Protein AF-A0A955U177-F1 (afdb_monomer_lite)

Foldseek 3Di:
DPLVVVVVVQVVVCVVVPPPCPVLQVVVVVVVVCLVVLLVQLVCLCVVLVVCVVVVHPVSVVSNVVSCLSPCLVVVLLVCLVVLNQQVSLVSQLSCCVQQPPNSVLSSLLSLLLSVLVVRPPSVVVNVVSLVPDPDDALSSLLSVLSVCVVVVNPVSSLVSLVCSLVRDPRDDNLPSLQSSLLVNLVVCLVVVNLVVLVVSVPPPSRRDDLSSQLSVLLSCQLVVDDRDPVSNVVSLVRNPRRDPSVVSVVVSVVSHPPDD

Sequence (261 aa):
MGLWQTFREKLAWRLRHRERSEIVERFEDLTRGWWLFRLLAGALLLIVGPALVLDGYLWGALLFPVGVLLLFAGTLRRIVLAAGRPRAAAVLAWMDDASWARDRKGGFDATLAIAERRGLAGASRVLDQRLKDVDKLTAGTTLAAGLRAFREGRTEDGGLLLALVTEFDRSVRPPAAHRLATEAAMAEAAADGDLTRILELRDHPRAARSPLTSLLVSVARRAAGEEVPDLALRVAAQVAAPLGDAQALIERASELAPRSP

Structure (mmCIF, N/CA/C/O backbone):
data_AF-A0A955U177-F1
#
_entry.id   AF-A0A955U177-F1
#
loop_
_atom_site.group_PDB
_atom_site.id
_atom_site.type_symbol
_atom_site.label_atom_id
_atom_site.label_alt_id
_atom_site.label_comp_id
_atom_site.label_asym_id
_atom_site.label_entity_id
_atom_site.label_seq_id
_atom_site.pdbx_PDB_ins_code
_atom_site.Cartn_x
_atom_site.Cartn_y
_atom_site.Cartn_z
_atom_site.occupancy
_atom_site.B_iso_or_equiv
_atom_site.auth_seq_id
_atom_site.auth_comp_id
_atom_site.auth_asym_id
_atom_site.auth_atom_id
_atom_site.pdbx_PDB_model_num
ATOM 1 N N . MET A 1 1 ? -17.661 19.870 0.044 1.00 50.94 1 MET A N 1
ATOM 2 C CA . MET A 1 1 ? -19.016 19.282 -0.063 1.00 50.94 1 MET A CA 1
ATOM 3 C C . MET A 1 1 ? -19.258 18.414 -1.317 1.00 50.94 1 MET A C 1
ATOM 5 O O . MET A 1 1 ? -20.158 17.596 -1.262 1.00 50.94 1 MET A O 1
ATOM 9 N N . GLY A 1 2 ? -18.469 18.482 -2.408 1.00 60.94 2 GLY A N 1
ATOM 10 C CA . GLY A 1 2 ? -18.795 17.771 -3.672 1.00 60.94 2 GLY A CA 1
ATOM 11 C C . GLY A 1 2 ? -18.308 16.316 -3.864 1.00 60.94 2 GLY A C 1
ATOM 12 O O . GLY A 1 2 ? -18.901 15.572 -4.639 1.00 60.94 2 GLY A O 1
ATOM 13 N N . LEU A 1 3 ? -17.259 15.858 -3.169 1.00 52.22 3 LEU A N 1
ATOM 14 C CA . LEU A 1 3 ? -16.682 14.517 -3.406 1.00 52.22 3 LEU A CA 1
ATOM 15 C C . LEU A 1 3 ? -17.520 13.373 -2.808 1.00 52.22 3 LEU A C 1
ATOM 17 O O . LEU A 1 3 ? -17.622 12.305 -3.403 1.00 52.22 3 LEU A O 1
ATOM 21 N N . TRP A 1 4 ? -18.157 13.607 -1.658 1.00 57.44 4 TRP A N 1
ATOM 22 C CA . TRP A 1 4 ? -18.879 12.571 -0.913 1.00 57.44 4 TRP A CA 1
ATOM 23 C C . TRP A 1 4 ? -20.231 12.195 -1.536 1.00 57.44 4 TRP A C 1
ATOM 25 O O . TRP A 1 4 ? -20.571 11.016 -1.617 1.00 57.44 4 TRP A O 1
ATOM 35 N N . GLN A 1 5 ? -20.976 13.177 -2.051 1.00 70.38 5 GLN A N 1
ATOM 36 C CA . GLN A 1 5 ? -22.223 12.929 -2.787 1.00 70.38 5 GLN A CA 1
ATOM 37 C C . GLN A 1 5 ? -21.961 12.155 -4.084 1.00 70.38 5 GLN A C 1
ATOM 39 O O . GLN A 1 5 ? -22.562 11.106 -4.310 1.00 70.38 5 GLN A O 1
ATOM 44 N N . THR A 1 6 ? -20.972 12.600 -4.864 1.00 70.00 6 THR A N 1
ATOM 45 C CA . THR A 1 6 ? -20.544 11.927 -6.100 1.00 70.00 6 THR A CA 1
ATOM 46 C C . THR A 1 6 ? -20.086 10.487 -5.833 1.00 70.00 6 THR A C 1
ATOM 48 O O . THR A 1 6 ? -20.340 9.579 -6.628 1.00 70.00 6 THR A O 1
ATOM 51 N N . PHE A 1 7 ? -19.432 10.251 -4.690 1.00 62.56 7 PHE A N 1
ATOM 52 C CA . PHE A 1 7 ? -19.008 8.921 -4.263 1.00 62.56 7 PHE A CA 1
ATOM 53 C C . PHE A 1 7 ? -20.202 8.012 -3.930 1.00 62.56 7 PHE A C 1
ATOM 55 O O . PHE A 1 7 ? -20.267 6.886 -4.428 1.00 62.56 7 PHE A O 1
ATOM 62 N N . ARG A 1 8 ? -21.182 8.507 -3.157 1.00 72.56 8 ARG A N 1
ATOM 63 C CA . ARG A 1 8 ? -22.404 7.760 -2.803 1.00 72.56 8 ARG A CA 1
ATOM 64 C C . ARG A 1 8 ? -23.224 7.356 -4.029 1.00 72.56 8 ARG A C 1
ATOM 66 O O . ARG A 1 8 ? -23.651 6.205 -4.123 1.00 72.56 8 ARG A O 1
ATOM 73 N N . GLU A 1 9 ? -23.404 8.260 -4.986 1.00 73.12 9 GLU A N 1
ATOM 74 C CA . GLU A 1 9 ? -24.178 7.985 -6.203 1.00 73.12 9 GLU A CA 1
ATOM 75 C C . GLU A 1 9 ? -23.498 6.940 -7.100 1.00 73.12 9 GLU A C 1
ATOM 77 O O . GLU A 1 9 ? -24.142 5.987 -7.554 1.00 73.12 9 GLU A O 1
ATOM 82 N N . LYS A 1 10 ? -22.174 7.044 -7.286 1.00 67.50 10 LYS A N 1
ATOM 83 C CA . LYS A 1 10 ? -21.393 6.062 -8.059 1.00 67.50 10 LYS A CA 1
ATOM 84 C C . LYS A 1 10 ? -21.367 4.682 -7.391 1.00 67.50 10 LYS A C 1
ATOM 86 O O . LYS A 1 10 ? -21.407 3.667 -8.094 1.00 67.50 10 LYS A O 1
ATOM 91 N N . LEU A 1 11 ? -21.332 4.627 -6.056 1.00 63.25 11 LEU A N 1
ATOM 92 C CA . LEU A 1 11 ? -21.400 3.380 -5.288 1.00 63.25 11 LEU A CA 1
ATOM 93 C C . LEU A 1 11 ? -22.755 2.679 -5.492 1.00 63.25 11 LEU A C 1
ATOM 95 O O . LEU A 1 11 ? -22.799 1.494 -5.829 1.00 63.25 11 LEU A O 1
ATOM 99 N N . ALA A 1 12 ? -23.859 3.425 -5.381 1.00 68.69 12 ALA A N 1
ATOM 100 C CA . ALA A 1 12 ? -25.213 2.902 -5.566 1.00 68.69 12 ALA A CA 1
ATOM 101 C C . ALA A 1 12 ? -25.483 2.419 -7.004 1.00 68.69 12 ALA A C 1
ATOM 103 O O . ALA A 1 12 ? -26.241 1.472 -7.220 1.00 68.69 12 ALA A O 1
ATOM 104 N N . TRP A 1 13 ? -24.877 3.052 -8.012 1.00 69.75 13 TRP A N 1
ATOM 105 C CA . TRP A 1 13 ? -24.976 2.604 -9.404 1.00 69.75 13 TRP A CA 1
ATOM 106 C C . TRP A 1 13 ? -24.259 1.264 -9.644 1.00 69.75 13 TRP A C 1
ATOM 108 O O . TRP A 1 13 ? -24.828 0.369 -10.272 1.00 69.75 13 TRP A O 1
ATOM 118 N N . ARG A 1 14 ? -23.051 1.077 -9.090 1.00 60.59 14 ARG A N 1
ATOM 119 C CA . ARG A 1 14 ? -22.286 -0.173 -9.253 1.00 60.59 14 ARG A CA 1
ATOM 120 C C . ARG A 1 14 ? -22.893 -1.365 -8.537 1.00 60.59 14 ARG A C 1
ATOM 122 O O . ARG A 1 14 ? -22.891 -2.456 -9.097 1.00 60.59 14 ARG A O 1
ATOM 129 N N . LEU A 1 15 ? -23.425 -1.159 -7.333 1.00 59.44 15 LEU A N 1
ATOM 130 C CA . LEU A 1 15 ? -24.101 -2.224 -6.590 1.00 59.44 15 LEU A CA 1
ATOM 131 C C . LEU A 1 15 ? -25.313 -2.777 -7.361 1.00 59.44 15 LEU A C 1
ATOM 133 O O . LEU A 1 15 ? -25.639 -3.950 -7.206 1.00 59.44 15 LEU A O 1
ATOM 137 N N . ARG A 1 16 ? -25.919 -1.964 -8.242 1.00 60.00 16 ARG A N 1
ATOM 138 C CA . ARG A 1 16 ? -27.038 -2.349 -9.117 1.00 60.00 16 ARG A CA 1
ATOM 139 C C . ARG A 1 16 ? -26.637 -3.070 -10.414 1.00 60.00 16 ARG A C 1
ATOM 141 O O . ARG A 1 16 ? -27.487 -3.722 -10.996 1.00 60.00 16 ARG A O 1
ATOM 148 N N . HIS A 1 17 ? -25.381 -2.998 -10.866 1.00 53.97 17 HIS A N 1
ATOM 149 C CA . HIS A 1 17 ? -24.928 -3.563 -12.158 1.00 53.97 17 HIS A CA 1
ATOM 150 C C . HIS A 1 17 ? -24.042 -4.817 -11.997 1.00 53.97 17 HIS A C 1
ATOM 152 O O . HIS A 1 17 ? -23.095 -5.044 -12.750 1.00 53.97 17 HIS A O 1
ATOM 158 N N . ARG A 1 18 ? -24.346 -5.633 -10.983 1.00 55.00 18 ARG A N 1
ATOM 159 C CA . ARG A 1 18 ? -23.513 -6.732 -10.464 1.00 55.00 18 ARG A CA 1
ATOM 160 C C . ARG A 1 18 ? -23.459 -8.000 -11.341 1.00 55.00 18 ARG A C 1
ATOM 162 O O . ARG A 1 18 ? -22.667 -8.881 -11.041 1.00 55.00 18 ARG A O 1
ATOM 169 N N . GLU A 1 19 ? -24.243 -8.094 -12.418 1.00 49.97 19 GLU A N 1
ATOM 170 C CA . GLU A 1 19 ? -24.432 -9.336 -13.203 1.00 49.97 19 GLU A CA 1
ATOM 171 C C . GLU A 1 19 ? -23.460 -9.550 -14.385 1.00 49.97 19 GLU A C 1
ATOM 173 O O . GLU A 1 19 ? -23.503 -10.585 -15.039 1.00 49.97 19 GLU A O 1
ATOM 178 N N . ARG A 1 20 ? -22.525 -8.633 -14.673 1.00 49.94 20 ARG A N 1
ATOM 179 C CA . ARG A 1 20 ? -21.543 -8.798 -15.776 1.00 49.94 20 ARG A CA 1
ATOM 180 C C . ARG A 1 20 ? -20.235 -9.509 -15.360 1.00 49.94 20 ARG A C 1
ATOM 182 O O . ARG A 1 20 ? -19.153 -9.054 -15.731 1.00 49.94 20 ARG A O 1
ATOM 189 N N . SER A 1 21 ? -20.293 -10.592 -14.582 1.00 51.06 21 SER A N 1
ATOM 190 C CA . SER A 1 21 ? -19.093 -11.241 -14.004 1.00 51.06 21 SER A CA 1
ATOM 191 C C . SER A 1 21 ? -18.457 -12.371 -14.836 1.00 51.06 21 SER A C 1
ATOM 193 O O . SER A 1 21 ? -17.278 -12.648 -14.643 1.00 51.06 21 SER A O 1
ATOM 195 N N . GLU A 1 22 ? -19.137 -12.969 -15.819 1.00 48.91 22 GLU A N 1
ATOM 196 C CA . GLU A 1 22 ? -18.599 -14.157 -16.528 1.00 48.91 22 GLU A CA 1
ATOM 197 C C . GLU A 1 22 ? -17.483 -13.857 -17.551 1.00 48.91 22 GLU A C 1
ATOM 199 O O . GLU A 1 22 ? -16.567 -14.654 -17.754 1.00 48.91 22 GLU A O 1
ATOM 204 N N . ILE A 1 23 ? -17.501 -12.681 -18.188 1.00 53.28 23 ILE A N 1
ATOM 205 C CA . ILE A 1 23 ? -16.438 -12.266 -19.129 1.00 53.28 23 ILE A CA 1
ATOM 206 C C . ILE A 1 23 ? -15.135 -11.940 -18.370 1.00 53.28 23 ILE A C 1
ATOM 208 O O . ILE A 1 23 ? -14.034 -12.026 -18.918 1.00 53.28 23 ILE A O 1
ATOM 212 N N . VAL A 1 24 ? -15.255 -11.582 -17.091 1.00 50.78 24 VAL A N 1
ATOM 213 C CA . VAL A 1 24 ? -14.159 -11.106 -16.242 1.00 50.78 24 VAL A CA 1
ATOM 214 C C . VAL A 1 24 ? -13.315 -12.269 -15.704 1.00 50.78 24 VAL A C 1
ATOM 216 O O . VAL A 1 24 ? -12.084 -12.156 -15.710 1.00 50.78 24 VAL A O 1
ATOM 219 N N . GLU A 1 25 ? -13.952 -13.394 -15.356 1.00 52.12 25 GLU A N 1
ATOM 220 C CA . GLU A 1 25 ? -13.286 -14.631 -14.909 1.00 52.12 25 GLU A CA 1
ATOM 221 C C . GLU A 1 25 ? -12.426 -15.270 -16.014 1.00 52.12 25 GLU A C 1
ATOM 223 O O . GLU A 1 25 ? -11.266 -15.609 -15.777 1.00 52.12 25 GLU A O 1
ATOM 228 N N . ARG A 1 26 ? -12.904 -15.341 -17.269 1.00 54.09 26 ARG A N 1
ATOM 229 C CA . ARG A 1 26 ? -12.092 -15.892 -18.383 1.00 54.09 26 ARG A CA 1
ATOM 230 C C . ARG A 1 26 ? -10.826 -15.083 -18.667 1.00 54.09 26 ARG A C 1
ATOM 232 O O . ARG A 1 26 ? -9.807 -15.628 -19.084 1.00 54.09 26 ARG A O 1
ATOM 239 N N . PHE A 1 27 ? -10.870 -13.773 -18.439 1.00 51.75 27 PHE A N 1
ATOM 240 C CA . PHE A 1 27 ? -9.707 -12.904 -18.612 1.00 51.75 27 PHE A CA 1
ATOM 241 C C . PHE A 1 27 ? -8.732 -13.006 -17.420 1.00 51.75 27 PHE A C 1
ATOM 243 O O . PHE A 1 27 ? -7.543 -12.715 -17.564 1.00 51.75 27 PHE A O 1
ATOM 250 N N . GLU A 1 28 ? -9.207 -13.429 -16.243 1.00 50.19 28 GLU A N 1
ATOM 251 C CA . GLU A 1 28 ? -8.378 -13.679 -15.055 1.00 50.19 28 GLU A CA 1
ATOM 252 C C . GLU A 1 28 ? -7.480 -14.900 -15.221 1.00 50.19 28 GLU A C 1
ATOM 254 O O . GLU A 1 28 ? -6.297 -14.811 -14.883 1.00 50.19 28 GLU A O 1
ATOM 259 N N . ASP A 1 29 ? -7.973 -15.975 -15.833 1.00 55.34 29 ASP A N 1
ATOM 260 C CA . ASP A 1 29 ? -7.152 -17.150 -16.148 1.00 55.34 29 ASP A CA 1
ATOM 261 C C . ASP A 1 29 ? -6.070 -16.846 -17.196 1.00 55.34 29 ASP A C 1
ATOM 263 O O . ASP A 1 29 ? -4.926 -17.281 -17.048 1.00 55.34 29 ASP A O 1
ATOM 267 N N . LEU A 1 30 ? -6.364 -15.985 -18.178 1.00 54.91 30 LEU A N 1
ATOM 268 C CA . LEU A 1 30 ? -5.369 -15.500 -19.145 1.00 54.91 30 LEU A CA 1
ATOM 269 C C . LEU A 1 30 ? -4.255 -14.688 -18.468 1.00 54.91 30 LEU A C 1
ATOM 271 O O . LEU A 1 30 ? -3.071 -14.935 -18.699 1.00 54.91 30 LEU A O 1
ATOM 275 N N . THR A 1 31 ? -4.602 -13.754 -17.575 1.00 53.66 31 THR A N 1
ATOM 276 C CA . THR A 1 31 ? -3.597 -12.969 -16.830 1.00 53.66 31 THR A CA 1
ATOM 277 C C . THR A 1 31 ? -2.837 -13.788 -15.779 1.00 53.66 31 THR A C 1
ATOM 279 O O . THR A 1 31 ? -1.680 -13.485 -15.482 1.00 53.66 31 THR A O 1
ATOM 282 N N . ARG A 1 32 ? -3.423 -14.880 -15.265 1.00 55.88 32 ARG A N 1
ATOM 283 C CA . ARG A 1 32 ? -2.746 -15.859 -14.396 1.00 55.88 32 ARG A CA 1
ATOM 284 C C . ARG A 1 32 ? -1.693 -16.683 -15.150 1.00 55.88 32 ARG A C 1
ATOM 286 O O . ARG A 1 32 ? -0.826 -17.255 -14.505 1.00 55.88 32 ARG A O 1
ATOM 293 N N . GLY A 1 33 ? -1.687 -16.698 -16.482 1.00 59.78 33 GLY A N 1
ATOM 294 C CA . GLY A 1 33 ? -0.571 -17.243 -17.268 1.00 59.78 33 GLY A CA 1
ATOM 295 C C . GLY A 1 33 ? 0.635 -16.296 -17.370 1.00 59.78 33 GLY A C 1
ATOM 296 O O . GLY A 1 33 ? 1.768 -16.738 -17.552 1.00 59.78 33 GLY A O 1
ATOM 297 N N . TRP A 1 34 ? 0.424 -14.984 -17.210 1.00 70.50 34 TRP A N 1
ATOM 298 C CA . TRP A 1 34 ? 1.443 -13.970 -17.516 1.00 70.50 34 TRP A CA 1
ATOM 299 C C . TRP A 1 34 ? 2.474 -13.746 -16.406 1.00 70.50 34 TRP A C 1
ATOM 301 O O . TRP A 1 34 ? 3.557 -13.231 -16.685 1.00 70.50 34 TRP A O 1
ATOM 311 N N . TRP A 1 35 ? 2.198 -14.137 -15.156 1.00 71.69 35 TRP A N 1
ATOM 312 C CA . TRP A 1 35 ? 3.195 -13.998 -14.083 1.00 71.69 35 TRP A CA 1
ATOM 313 C C . TRP A 1 35 ? 4.405 -14.912 -14.314 1.00 71.69 35 TRP A C 1
ATOM 315 O O . TRP A 1 35 ? 5.527 -14.470 -14.091 1.00 71.69 35 TRP A O 1
ATOM 325 N N . LEU A 1 36 ? 4.197 -16.136 -14.824 1.00 77.56 36 LEU A N 1
ATOM 326 C CA . LEU A 1 36 ? 5.282 -17.049 -15.205 1.00 77.56 36 LEU A CA 1
ATOM 327 C C . LEU A 1 36 ? 6.126 -16.439 -16.317 1.00 77.56 36 LEU A C 1
ATOM 329 O O . LEU A 1 36 ? 7.344 -16.380 -16.197 1.00 77.56 36 LEU A O 1
ATOM 333 N N . PHE A 1 37 ? 5.478 -15.913 -17.359 1.00 82.12 37 PHE A N 1
ATOM 334 C CA . PHE A 1 37 ? 6.176 -15.221 -18.439 1.00 82.12 37 PHE A CA 1
ATOM 335 C C . PHE A 1 37 ? 7.000 -14.042 -17.911 1.00 82.12 37 PHE A C 1
ATOM 337 O O . PHE A 1 37 ? 8.162 -13.900 -18.268 1.00 82.12 37 PHE A O 1
ATOM 344 N N . ARG A 1 38 ? 6.441 -13.226 -17.011 1.00 80.69 38 ARG A N 1
ATOM 345 C CA . ARG A 1 38 ? 7.145 -12.092 -16.400 1.00 80.69 38 ARG A CA 1
ATOM 346 C C . ARG A 1 38 ? 8.323 -12.531 -15.528 1.00 80.69 38 ARG A C 1
ATOM 348 O O . ARG A 1 38 ? 9.359 -11.874 -15.567 1.00 80.69 38 ARG A O 1
ATOM 355 N N . LEU A 1 39 ? 8.185 -13.620 -14.770 1.00 84.56 39 LEU A N 1
ATOM 356 C CA . LEU A 1 39 ? 9.291 -14.187 -13.998 1.00 84.56 39 LEU A CA 1
ATOM 357 C C . LEU A 1 39 ? 10.404 -14.696 -14.911 1.00 84.56 39 LEU A C 1
ATOM 359 O O . LEU A 1 39 ? 11.563 -14.366 -14.691 1.00 84.56 39 LEU A O 1
ATOM 363 N N . LEU A 1 40 ? 10.050 -15.453 -15.950 1.00 89.19 40 LEU A N 1
ATOM 364 C CA . LEU A 1 40 ? 11.010 -16.003 -16.904 1.00 89.19 40 LEU A CA 1
ATOM 365 C C . LEU A 1 40 ? 11.702 -14.895 -17.698 1.00 89.19 40 LEU A C 1
ATOM 367 O O . LEU A 1 40 ? 12.925 -14.877 -17.774 1.00 89.19 40 LEU A O 1
ATOM 371 N N . ALA A 1 41 ? 10.944 -13.932 -18.224 1.00 89.19 41 ALA A N 1
ATOM 372 C CA . ALA A 1 41 ? 11.488 -12.778 -18.930 1.00 89.19 41 ALA A CA 1
ATOM 373 C C . ALA A 1 41 ? 12.369 -11.926 -18.007 1.00 89.19 41 ALA A C 1
ATOM 375 O O . ALA A 1 41 ? 13.470 -11.546 -18.389 1.00 89.19 41 ALA A O 1
ATOM 376 N N . GLY A 1 42 ? 11.928 -11.663 -16.773 1.00 89.31 42 GLY A N 1
ATOM 377 C CA . GLY A 1 42 ? 12.712 -10.916 -15.793 1.00 89.31 42 GLY A CA 1
ATOM 378 C C . GLY A 1 42 ? 14.016 -11.624 -15.418 1.00 89.31 42 GLY A C 1
ATOM 379 O O . GLY A 1 42 ? 15.069 -10.993 -15.422 1.00 89.31 42 GLY A O 1
ATOM 380 N N . ALA A 1 43 ? 13.967 -12.933 -15.154 1.00 91.69 43 ALA A N 1
ATOM 381 C CA . ALA A 1 43 ? 15.146 -13.738 -14.841 1.00 91.69 43 ALA A CA 1
ATOM 382 C C . ALA A 1 43 ? 16.113 -13.808 -16.029 1.00 91.69 43 ALA A C 1
ATOM 384 O O . ALA A 1 43 ? 17.313 -13.611 -15.854 1.00 91.69 43 ALA A O 1
ATOM 385 N N . LEU A 1 44 ? 15.592 -14.005 -17.243 1.00 94.69 44 LEU A N 1
ATOM 386 C CA . LEU A 1 44 ? 16.389 -14.004 -18.464 1.00 94.69 44 LEU A CA 1
ATOM 387 C C . LEU A 1 44 ? 17.111 -12.667 -18.649 1.00 94.69 44 LEU A C 1
ATOM 389 O O . LEU A 1 44 ? 18.315 -12.655 -18.875 1.00 94.69 44 LEU A O 1
ATOM 393 N N . LEU A 1 45 ? 16.412 -11.540 -18.500 1.00 93.19 45 LEU A N 1
ATOM 394 C CA . LEU A 1 45 ? 17.005 -10.206 -18.641 1.00 93.19 45 LEU A CA 1
ATOM 395 C C . LEU A 1 45 ? 18.058 -9.903 -17.566 1.00 93.19 45 LEU A C 1
ATOM 397 O O . LEU A 1 45 ? 19.044 -9.227 -17.858 1.00 93.19 45 LEU A O 1
ATOM 401 N N . LEU A 1 46 ? 17.890 -10.428 -16.347 1.00 91.94 46 LEU A N 1
ATOM 402 C CA . LEU A 1 46 ? 18.892 -10.314 -15.283 1.00 91.94 46 LEU A CA 1
ATOM 403 C C . LEU A 1 46 ? 20.164 -11.121 -15.548 1.00 91.94 46 LEU A C 1
ATOM 405 O O . LEU A 1 46 ? 21.205 -10.761 -15.012 1.00 91.94 46 LEU A O 1
ATOM 409 N N . ILE A 1 47 ? 20.088 -12.188 -16.344 1.00 93.56 47 ILE A N 1
ATOM 410 C CA . ILE A 1 47 ? 21.245 -13.017 -16.710 1.00 93.56 47 ILE A CA 1
ATOM 411 C C . ILE A 1 47 ? 21.893 -12.476 -17.990 1.00 93.56 47 ILE A C 1
ATOM 413 O O . ILE A 1 47 ? 23.095 -12.226 -18.034 1.00 93.56 47 ILE A O 1
ATOM 417 N N . VAL A 1 48 ? 21.082 -12.243 -19.023 1.00 94.06 48 VAL A N 1
ATOM 418 C CA . VAL A 1 48 ? 21.532 -11.805 -20.350 1.00 94.06 48 VAL A CA 1
ATOM 419 C C . VAL A 1 48 ? 22.054 -10.371 -20.321 1.00 94.06 48 VAL A C 1
ATOM 421 O O . VAL A 1 48 ? 23.039 -10.079 -20.986 1.00 94.06 48 VAL A O 1
ATOM 424 N N . GLY A 1 49 ? 21.439 -9.473 -19.543 1.00 93.50 49 GLY A N 1
ATOM 425 C CA . GLY A 1 49 ? 21.876 -8.079 -19.443 1.00 93.50 49 GLY A CA 1
ATOM 426 C C . GLY A 1 49 ? 23.342 -7.950 -19.010 1.00 93.50 49 GLY A C 1
ATOM 427 O O . GLY A 1 49 ? 24.140 -7.416 -19.778 1.00 93.50 49 GLY A O 1
ATOM 428 N N . PRO A 1 50 ? 23.730 -8.475 -17.833 1.00 93.94 50 PRO A N 1
ATOM 429 C CA . PRO A 1 50 ? 25.118 -8.470 -17.381 1.00 93.94 50 PRO A CA 1
ATOM 430 C C . PRO A 1 50 ? 26.070 -9.211 -18.322 1.00 93.94 50 PRO A C 1
ATOM 432 O O . PRO A 1 50 ? 27.155 -8.700 -18.572 1.00 93.94 50 PRO A O 1
ATOM 435 N N . ALA A 1 51 ? 25.668 -10.358 -18.885 1.00 93.88 51 ALA A N 1
ATOM 436 C CA . ALA A 1 51 ? 26.489 -11.087 -19.857 1.00 93.88 51 ALA A CA 1
ATOM 437 C C . ALA A 1 51 ? 26.819 -10.220 -21.086 1.00 93.88 51 ALA A C 1
ATOM 439 O O . ALA A 1 51 ? 27.979 -10.074 -21.448 1.00 93.88 51 ALA A O 1
ATOM 440 N N . LEU A 1 52 ? 25.821 -9.532 -21.647 1.00 93.56 52 LEU A N 1
ATOM 441 C CA . LEU A 1 52 ? 26.018 -8.619 -22.774 1.00 93.56 52 LEU A CA 1
ATOM 442 C C . LEU A 1 52 ? 26.890 -7.408 -22.423 1.00 93.56 52 LEU A C 1
ATOM 444 O O . LEU A 1 52 ? 27.635 -6.939 -23.278 1.00 93.56 52 LEU A O 1
ATOM 448 N N . VAL A 1 53 ? 26.820 -6.898 -21.188 1.00 93.56 53 VAL A N 1
ATOM 449 C CA . VAL A 1 53 ? 27.729 -5.831 -20.730 1.00 93.56 53 VAL A CA 1
ATOM 450 C C . VAL A 1 53 ? 29.169 -6.331 -20.676 1.00 93.56 53 VAL A C 1
ATOM 452 O O . VAL A 1 53 ? 30.068 -5.610 -21.103 1.00 93.56 53 VAL A O 1
ATOM 455 N N . LEU A 1 54 ? 29.389 -7.553 -20.178 1.00 94.31 54 LEU A N 1
ATOM 456 C CA . LEU A 1 54 ? 30.716 -8.176 -20.142 1.00 94.31 54 LEU A CA 1
ATOM 457 C C . LEU A 1 54 ? 31.277 -8.399 -21.554 1.00 94.31 54 LEU A C 1
ATOM 459 O O . LEU A 1 54 ? 32.471 -8.210 -21.764 1.00 94.31 54 LEU A O 1
ATOM 463 N N . ASP A 1 55 ? 30.406 -8.685 -22.521 1.00 93.25 55 ASP A N 1
ATOM 464 C CA . ASP A 1 55 ? 30.748 -8.810 -23.943 1.00 93.25 55 ASP A CA 1
ATOM 465 C C . ASP A 1 55 ? 30.863 -7.452 -24.678 1.00 93.25 55 ASP A C 1
ATOM 467 O O . ASP A 1 55 ? 31.056 -7.408 -25.893 1.00 93.25 55 ASP A O 1
ATOM 471 N N . GLY A 1 56 ? 30.746 -6.323 -23.967 1.00 93.12 56 GLY A N 1
ATOM 472 C CA . GLY A 1 56 ? 30.943 -4.974 -24.514 1.00 93.12 56 GLY A CA 1
ATOM 473 C C . GLY A 1 56 ? 29.714 -4.336 -25.175 1.00 93.12 56 GLY A C 1
ATOM 474 O O . GLY A 1 56 ? 29.812 -3.243 -25.736 1.00 93.12 56 GLY A O 1
ATOM 475 N N . TYR A 1 57 ? 28.536 -4.959 -25.096 1.00 92.50 57 TYR A N 1
ATOM 476 C CA . TYR A 1 57 ? 27.299 -4.414 -25.658 1.00 92.50 57 TYR A CA 1
ATOM 477 C C . TYR A 1 57 ? 26.590 -3.474 -24.675 1.00 92.50 57 TYR A C 1
ATOM 479 O O . TYR A 1 57 ? 26.043 -3.888 -23.650 1.00 92.50 57 TYR A O 1
ATOM 487 N N . LEU A 1 58 ? 26.480 -2.197 -25.054 1.00 89.38 58 LEU A N 1
ATOM 488 C CA . LEU A 1 58 ? 25.817 -1.156 -24.253 1.00 89.38 58 LEU A CA 1
ATOM 489 C C . LEU A 1 58 ? 24.335 -1.444 -23.957 1.00 89.38 58 LEU A C 1
ATOM 491 O O . LEU A 1 58 ? 23.819 -1.027 -22.921 1.00 89.38 58 LEU A O 1
ATOM 495 N N . TRP A 1 59 ? 23.644 -2.196 -24.818 1.00 89.25 59 TRP A N 1
ATOM 496 C CA . TRP A 1 59 ? 22.244 -2.572 -24.593 1.00 89.25 59 TRP A CA 1
ATOM 497 C C . TRP A 1 59 ? 22.064 -3.475 -23.365 1.00 89.25 59 TRP A C 1
ATOM 499 O O . TRP A 1 59 ? 21.019 -3.409 -22.717 1.00 89.25 59 TRP A O 1
ATOM 509 N N . GLY A 1 60 ? 23.084 -4.251 -22.977 1.00 84.88 60 GLY A N 1
ATOM 510 C CA . GLY A 1 60 ? 23.048 -5.068 -21.761 1.00 84.88 60 GLY A CA 1
ATOM 511 C C . GLY A 1 60 ? 22.800 -4.238 -20.494 1.00 84.88 60 GLY A C 1
ATOM 512 O O . GLY A 1 60 ? 22.050 -4.660 -19.609 1.00 84.88 60 GLY A O 1
ATOM 513 N N . ALA A 1 61 ? 23.324 -3.005 -20.459 1.00 89.31 61 ALA A N 1
ATOM 514 C CA . ALA A 1 61 ? 23.137 -2.070 -19.350 1.00 89.31 61 ALA A CA 1
ATOM 515 C C . ALA A 1 61 ? 21.689 -1.560 -19.232 1.00 89.31 61 ALA A C 1
ATOM 517 O O . ALA A 1 61 ? 21.278 -1.127 -18.158 1.00 89.31 61 ALA A O 1
ATOM 518 N N . LEU A 1 62 ? 20.900 -1.637 -20.311 1.00 90.88 62 LEU A N 1
ATOM 519 C CA . LEU A 1 62 ? 19.473 -1.305 -20.316 1.00 90.88 62 LEU A CA 1
ATOM 520 C C . LEU A 1 62 ? 18.596 -2.520 -19.990 1.00 90.88 62 LEU A C 1
ATOM 522 O O . LEU A 1 62 ? 17.565 -2.375 -19.336 1.00 90.88 62 LEU A O 1
ATOM 526 N N . LEU A 1 63 ? 19.003 -3.725 -20.395 1.00 89.31 63 LEU A N 1
ATOM 527 C CA . LEU A 1 63 ? 18.235 -4.950 -20.146 1.00 89.31 63 LEU A CA 1
ATOM 528 C C . LEU A 1 63 ? 18.229 -5.343 -18.664 1.00 89.31 63 LEU A C 1
ATOM 530 O O . LEU A 1 63 ? 17.182 -5.716 -18.131 1.00 89.31 63 LEU A O 1
ATOM 534 N N . PHE A 1 64 ? 19.366 -5.195 -17.981 1.00 88.38 64 PHE A N 1
ATOM 535 C CA . PHE A 1 64 ? 19.480 -5.501 -16.555 1.00 88.38 64 PHE A CA 1
ATOM 536 C C . PHE A 1 64 ? 18.456 -4.747 -15.677 1.00 88.38 64 PHE A C 1
ATOM 538 O O . PHE A 1 64 ? 17.684 -5.408 -14.976 1.00 88.38 64 PHE A O 1
ATOM 545 N N . PRO A 1 65 ? 18.351 -3.400 -15.718 1.00 88.19 65 PRO A N 1
ATOM 546 C CA . PRO A 1 65 ? 17.380 -2.676 -14.898 1.00 88.19 65 PRO A CA 1
ATOM 547 C C . PRO A 1 65 ? 15.927 -3.002 -15.263 1.00 88.19 65 PRO A C 1
ATOM 549 O O . PRO A 1 65 ? 15.071 -3.006 -14.378 1.00 88.19 65 PRO A O 1
ATOM 552 N N . VAL A 1 66 ? 15.632 -3.338 -16.524 1.00 88.62 66 VAL A N 1
ATOM 553 C CA . VAL A 1 66 ? 14.298 -3.824 -16.916 1.00 88.62 66 VAL A CA 1
ATOM 554 C C . VAL A 1 66 ? 13.989 -5.161 -16.235 1.00 88.62 66 VAL A C 1
ATOM 556 O O . VAL A 1 66 ? 12.904 -5.315 -15.674 1.00 88.62 66 VAL A O 1
ATOM 559 N N . GLY A 1 67 ? 14.948 -6.092 -16.197 1.00 87.19 67 GLY A N 1
ATOM 560 C CA . GLY A 1 67 ? 14.824 -7.348 -15.450 1.00 87.19 67 GLY A CA 1
ATOM 561 C C . GLY A 1 67 ? 14.558 -7.121 -13.958 1.00 87.19 67 GLY A C 1
ATOM 562 O O . GLY A 1 67 ? 13.624 -7.702 -13.398 1.00 87.19 67 GLY A O 1
ATOM 563 N N . VAL A 1 68 ? 15.298 -6.197 -13.329 1.00 87.31 68 VAL A N 1
ATOM 564 C CA . VAL A 1 68 ? 15.075 -5.815 -11.922 1.00 87.31 68 VAL A CA 1
ATOM 565 C C . VAL A 1 68 ? 13.659 -5.265 -11.721 1.00 87.31 68 VAL A C 1
ATOM 567 O O . VAL A 1 68 ? 12.977 -5.664 -10.779 1.00 87.31 68 VAL A O 1
ATOM 570 N N . LEU A 1 69 ? 13.179 -4.378 -12.597 1.00 86.94 69 LEU A N 1
ATOM 571 C CA . LEU A 1 69 ? 11.830 -3.809 -12.499 1.00 86.94 69 LEU A CA 1
ATOM 572 C C . LEU A 1 69 ? 10.739 -4.877 -12.642 1.00 86.94 69 LEU A C 1
ATOM 574 O O . LEU A 1 69 ? 9.759 -4.860 -11.895 1.00 86.94 69 LEU A O 1
ATOM 578 N N . LEU A 1 70 ? 10.904 -5.834 -13.556 1.00 84.31 70 LEU A N 1
ATOM 579 C CA . LEU A 1 70 ? 9.932 -6.912 -13.739 1.00 84.31 70 LEU A CA 1
ATOM 580 C C . LEU A 1 70 ? 9.824 -7.805 -12.498 1.00 84.31 70 LEU A C 1
ATOM 582 O O . LEU A 1 70 ? 8.709 -8.155 -12.107 1.00 84.31 70 LEU A O 1
ATOM 586 N N . LEU A 1 71 ? 10.934 -8.137 -11.843 1.00 84.56 71 LEU A N 1
ATOM 587 C CA . LEU A 1 71 ? 10.908 -9.050 -10.694 1.00 84.56 71 LEU A CA 1
ATOM 588 C C . LEU A 1 71 ? 10.675 -8.346 -9.355 1.00 84.56 71 LEU A C 1
ATO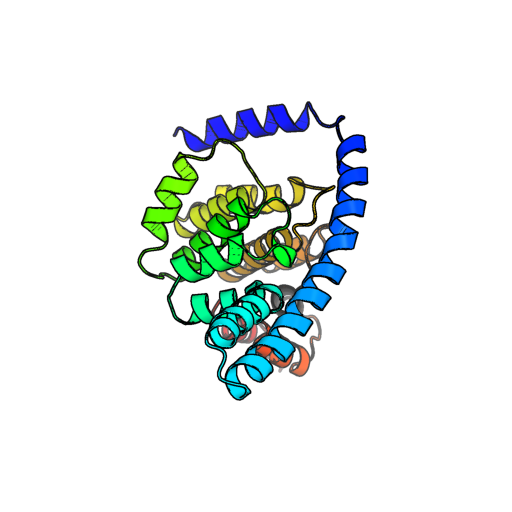M 590 O O . LEU A 1 71 ? 9.998 -8.881 -8.481 1.00 84.56 71 LEU A O 1
ATOM 594 N N . PHE A 1 72 ? 11.211 -7.137 -9.190 1.00 86.88 72 PHE A N 1
ATOM 595 C CA . PHE A 1 72 ? 11.361 -6.499 -7.883 1.00 86.88 72 PHE A CA 1
ATOM 596 C C . PHE A 1 72 ? 10.670 -5.137 -7.764 1.00 86.88 72 PHE A C 1
ATOM 598 O O . PHE A 1 72 ? 10.925 -4.432 -6.788 1.00 86.88 72 PHE A O 1
ATOM 605 N N . ALA A 1 73 ? 9.761 -4.756 -8.675 1.00 84.56 73 ALA A N 1
ATOM 606 C CA . ALA A 1 73 ? 9.016 -3.486 -8.588 1.00 84.56 73 ALA A CA 1
ATOM 607 C C . ALA A 1 73 ? 8.397 -3.237 -7.199 1.00 84.56 73 ALA A C 1
ATOM 609 O O . ALA A 1 73 ? 8.536 -2.145 -6.646 1.00 84.56 73 ALA A O 1
ATOM 610 N N . GLY A 1 74 ? 7.774 -4.254 -6.594 1.00 80.81 74 GLY A N 1
ATOM 611 C CA . GLY A 1 74 ? 7.174 -4.142 -5.262 1.00 80.81 74 GLY A CA 1
ATOM 612 C C . GLY A 1 74 ? 8.193 -3.895 -4.140 1.00 80.81 74 GLY A C 1
ATOM 613 O O . GLY A 1 74 ? 7.914 -3.123 -3.218 1.00 80.81 74 GLY A O 1
ATOM 614 N N . THR A 1 75 ? 9.379 -4.505 -4.221 1.00 83.06 75 THR A N 1
ATOM 615 C CA . THR A 1 75 ? 10.480 -4.306 -3.260 1.00 83.06 75 THR A CA 1
ATOM 616 C C . THR A 1 75 ? 11.133 -2.944 -3.461 1.00 83.06 75 THR A C 1
ATOM 618 O O . THR A 1 75 ? 11.261 -2.181 -2.503 1.00 83.06 75 THR A O 1
ATOM 621 N N . LEU A 1 76 ? 11.449 -2.587 -4.709 1.00 85.94 76 LEU A N 1
ATOM 622 C CA . LEU A 1 76 ? 11.968 -1.271 -5.074 1.00 85.94 76 LEU A CA 1
ATOM 623 C C . LEU A 1 76 ? 11.024 -0.163 -4.615 1.00 85.94 76 LEU A C 1
ATOM 625 O O . LEU A 1 76 ? 11.480 0.819 -4.041 1.00 85.94 76 LEU A O 1
ATOM 629 N N . ARG A 1 77 ? 9.705 -0.338 -4.772 1.00 88.38 77 ARG A N 1
ATOM 630 C CA . ARG A 1 77 ? 8.705 0.613 -4.272 1.00 88.38 77 ARG A CA 1
ATOM 631 C C . ARG A 1 77 ? 8.896 0.896 -2.785 1.00 88.38 77 ARG A C 1
ATOM 633 O O . ARG A 1 77 ? 8.862 2.057 -2.391 1.00 88.38 77 ARG A O 1
ATOM 640 N N . ARG A 1 78 ? 9.085 -0.139 -1.958 1.00 82.94 78 ARG A N 1
ATOM 641 C CA . ARG A 1 78 ? 9.275 0.016 -0.504 1.00 82.94 78 ARG A CA 1
ATOM 642 C C . ARG A 1 78 ? 10.569 0.759 -0.185 1.00 82.94 78 ARG A C 1
ATOM 644 O O . ARG A 1 78 ? 10.535 1.674 0.629 1.00 82.94 78 ARG A O 1
ATOM 651 N N . ILE A 1 79 ? 11.666 0.403 -0.855 1.00 85.31 79 ILE A N 1
ATOM 652 C CA . ILE A 1 79 ? 12.980 1.038 -0.673 1.00 85.31 79 ILE A CA 1
ATOM 653 C C . ILE A 1 79 ? 12.919 2.517 -1.069 1.00 85.31 79 ILE A C 1
ATOM 655 O O . ILE A 1 79 ? 13.301 3.391 -0.300 1.00 85.31 79 ILE A O 1
ATOM 659 N N . VAL A 1 80 ? 12.373 2.812 -2.246 1.00 88.81 80 VAL A N 1
ATOM 660 C CA . VAL A 1 80 ? 12.252 4.173 -2.785 1.00 88.81 80 VAL A CA 1
ATOM 661 C C . VAL A 1 80 ? 11.309 5.027 -1.933 1.00 88.81 80 VAL A C 1
ATOM 663 O O . VAL A 1 80 ? 11.564 6.214 -1.720 1.00 88.81 80 VAL A O 1
ATOM 666 N N . LEU A 1 81 ? 10.239 4.431 -1.400 1.00 84.19 81 LEU A N 1
ATOM 667 C CA . LEU A 1 81 ? 9.342 5.109 -0.469 1.00 84.19 81 LEU A CA 1
ATOM 668 C C . LEU A 1 81 ? 10.037 5.414 0.865 1.00 84.19 81 LEU A C 1
ATOM 670 O O . LEU A 1 81 ? 9.883 6.518 1.378 1.00 84.19 81 LEU A O 1
ATOM 674 N N . ALA A 1 82 ? 10.820 4.472 1.399 1.00 82.56 82 ALA A N 1
ATOM 675 C CA . ALA A 1 82 ? 11.622 4.677 2.607 1.00 82.56 82 ALA A CA 1
ATOM 676 C C . ALA A 1 82 ? 12.705 5.751 2.408 1.00 82.56 82 ALA A C 1
ATOM 678 O O . ALA A 1 82 ? 12.946 6.551 3.302 1.00 82.56 82 ALA A O 1
ATOM 679 N N . ALA A 1 83 ? 13.279 5.848 1.206 1.00 85.94 83 ALA A N 1
ATOM 680 C CA . ALA A 1 83 ? 14.231 6.892 0.825 1.00 85.94 83 ALA A CA 1
ATOM 681 C C . ALA A 1 83 ? 13.592 8.282 0.600 1.00 85.94 83 ALA A C 1
ATOM 683 O O . ALA A 1 83 ? 14.248 9.189 0.087 1.00 85.94 83 ALA A O 1
ATOM 684 N N . GLY A 1 84 ? 12.302 8.461 0.908 1.00 86.31 84 GLY A N 1
ATOM 685 C CA . GLY A 1 84 ? 11.620 9.749 0.787 1.00 86.31 84 GLY A CA 1
ATOM 686 C C . GLY A 1 84 ? 11.353 10.187 -0.656 1.00 86.31 84 GLY A C 1
ATOM 687 O O . GLY A 1 84 ? 11.232 11.381 -0.929 1.00 86.31 84 GLY A O 1
ATOM 688 N N . ARG A 1 85 ? 11.253 9.247 -1.608 1.00 90.81 85 ARG A N 1
ATOM 689 C CA . ARG A 1 85 ? 10.993 9.529 -3.033 1.00 90.81 85 ARG A CA 1
ATOM 690 C C . ARG A 1 85 ? 9.581 9.073 -3.441 1.00 90.81 85 ARG A C 1
ATOM 692 O O . ARG A 1 85 ? 9.427 8.139 -4.232 1.00 90.81 85 ARG A O 1
ATOM 699 N N . PRO A 1 86 ? 8.516 9.737 -2.957 1.00 90.38 86 PRO A N 1
ATOM 700 C CA . PRO A 1 86 ? 7.151 9.219 -3.058 1.00 90.38 86 PRO A CA 1
ATOM 701 C C . PRO A 1 86 ? 6.630 9.111 -4.494 1.00 90.38 86 PRO A C 1
ATOM 703 O O . PRO A 1 86 ? 5.910 8.171 -4.816 1.00 90.38 86 PRO A O 1
ATOM 706 N N . ARG A 1 87 ? 7.037 10.019 -5.389 1.00 91.44 87 ARG A N 1
ATOM 707 C CA . ARG A 1 87 ? 6.630 9.983 -6.804 1.00 91.44 87 ARG A CA 1
ATOM 708 C C . ARG A 1 87 ? 7.205 8.775 -7.538 1.00 91.44 87 ARG A C 1
ATOM 710 O O . ARG A 1 87 ? 6.478 8.089 -8.244 1.00 91.44 87 ARG A O 1
ATOM 717 N N . ALA A 1 88 ? 8.491 8.493 -7.335 1.00 90.56 88 ALA A N 1
ATOM 718 C CA . ALA A 1 88 ? 9.138 7.325 -7.926 1.00 90.56 88 ALA A CA 1
ATOM 719 C C . ALA A 1 88 ? 8.542 6.026 -7.362 1.00 90.56 88 ALA A C 1
ATOM 721 O O . ALA A 1 88 ? 8.247 5.106 -8.119 1.00 90.56 88 ALA A O 1
ATOM 722 N N . ALA A 1 89 ? 8.262 5.980 -6.054 1.00 88.94 89 ALA A N 1
ATOM 723 C CA . ALA A 1 89 ? 7.563 4.853 -5.445 1.00 88.94 89 ALA A CA 1
ATOM 724 C C . ALA A 1 89 ? 6.158 4.649 -6.041 1.00 88.94 89 ALA A C 1
ATOM 726 O O . ALA A 1 89 ? 5.761 3.516 -6.301 1.00 88.94 89 ALA A O 1
ATOM 727 N N . ALA A 1 90 ? 5.412 5.725 -6.301 1.00 89.50 90 ALA A N 1
ATOM 728 C CA . ALA A 1 90 ? 4.094 5.641 -6.924 1.00 89.50 90 ALA A CA 1
ATOM 729 C C . ALA A 1 90 ? 4.167 5.120 -8.371 1.00 89.50 90 ALA A C 1
ATOM 731 O O . ALA A 1 90 ? 3.360 4.274 -8.752 1.00 89.50 90 ALA A O 1
ATOM 732 N N . VAL A 1 91 ? 5.168 5.541 -9.156 1.00 90.81 91 VAL A N 1
ATOM 733 C CA . VAL A 1 91 ? 5.423 4.982 -10.499 1.00 90.81 91 VAL A CA 1
ATOM 734 C C . VAL A 1 91 ? 5.738 3.486 -10.417 1.00 90.81 91 VAL A C 1
ATOM 736 O O . VAL A 1 91 ? 5.162 2.699 -11.161 1.00 90.81 91 VAL A O 1
ATOM 739 N N . LEU A 1 92 ? 6.575 3.066 -9.466 1.00 88.88 92 LEU A N 1
ATOM 740 C CA . LEU A 1 92 ? 6.858 1.644 -9.244 1.00 88.88 92 LEU A CA 1
ATOM 741 C C . LEU A 1 92 ? 5.602 0.862 -8.839 1.00 88.88 92 LEU A C 1
ATOM 743 O O . LEU A 1 92 ? 5.422 -0.265 -9.285 1.00 88.88 92 LEU A O 1
ATOM 747 N N . ALA A 1 93 ? 4.707 1.463 -8.050 1.00 86.31 93 ALA A N 1
ATOM 748 C CA . ALA A 1 93 ? 3.414 0.871 -7.709 1.00 86.31 93 ALA A CA 1
ATOM 749 C C . ALA A 1 93 ? 2.519 0.683 -8.940 1.00 86.31 93 ALA A C 1
ATOM 751 O O . ALA A 1 93 ? 1.851 -0.338 -9.064 1.00 86.31 93 ALA A O 1
ATOM 752 N N . TRP A 1 94 ? 2.537 1.644 -9.864 1.00 85.56 94 TRP A N 1
ATOM 753 C CA . TRP A 1 94 ? 1.818 1.551 -11.132 1.00 85.56 94 TRP A CA 1
ATOM 754 C C . TRP A 1 94 ? 2.366 0.433 -12.037 1.00 85.56 94 TRP A C 1
ATOM 756 O O . TRP A 1 94 ? 1.605 -0.175 -12.783 1.00 85.56 94 TRP A O 1
ATOM 766 N N . MET A 1 95 ? 3.663 0.121 -11.947 1.00 83.56 95 MET A N 1
ATOM 767 C CA . MET A 1 95 ? 4.315 -0.979 -12.682 1.00 83.56 95 MET A CA 1
ATOM 768 C C . MET A 1 95 ? 4.213 -2.347 -11.974 1.00 83.56 95 MET A C 1
ATOM 770 O O . MET A 1 95 ? 4.552 -3.391 -12.551 1.00 83.56 95 MET A O 1
ATOM 774 N N . ASP A 1 96 ? 3.776 -2.358 -10.714 1.00 79.69 96 ASP A N 1
ATOM 775 C CA . ASP A 1 96 ? 3.663 -3.551 -9.879 1.00 79.69 96 ASP A CA 1
ATOM 776 C C . ASP A 1 96 ? 2.331 -4.278 -10.118 1.00 79.69 96 ASP A C 1
ATOM 778 O O . ASP A 1 96 ? 1.395 -4.240 -9.315 1.00 79.69 96 ASP A O 1
ATOM 782 N N . ASP A 1 97 ? 2.278 -4.982 -11.247 1.00 72.06 97 ASP A N 1
ATOM 783 C CA . ASP A 1 97 ? 1.154 -5.840 -11.628 1.00 72.06 97 ASP A CA 1
ATOM 784 C C . ASP A 1 97 ? 0.862 -6.946 -10.623 1.00 72.06 97 ASP A C 1
ATOM 786 O O . ASP A 1 97 ? -0.290 -7.353 -10.479 1.00 72.06 97 ASP A O 1
ATOM 790 N N . ALA A 1 98 ? 1.887 -7.438 -9.925 1.00 70.00 98 ALA A N 1
ATOM 791 C CA . ALA A 1 98 ? 1.723 -8.520 -8.965 1.00 70.00 98 ALA A CA 1
ATOM 792 C C . ALA A 1 98 ? 0.868 -8.073 -7.770 1.00 70.00 98 ALA A C 1
ATOM 794 O O . ALA A 1 98 ? 0.049 -8.847 -7.271 1.00 70.00 98 ALA A O 1
ATOM 795 N N . SER A 1 99 ? 1.034 -6.820 -7.339 1.00 69.69 99 SER A N 1
ATOM 796 C CA . SER A 1 99 ? 0.291 -6.253 -6.210 1.00 69.69 99 SER A CA 1
ATOM 797 C C . SER A 1 99 ? -1.022 -5.583 -6.616 1.00 69.69 99 SER A C 1
ATOM 799 O O . SER A 1 99 ? -2.002 -5.677 -5.873 1.00 69.69 99 SER A O 1
ATOM 801 N N . TRP A 1 100 ? -1.039 -4.884 -7.756 1.00 71.94 100 TRP A N 1
ATOM 802 C CA . TRP A 1 100 ? -2.136 -3.986 -8.134 1.00 71.94 100 TRP A CA 1
ATOM 803 C C . TRP A 1 100 ? -2.922 -4.434 -9.367 1.00 71.94 100 TRP A C 1
ATOM 805 O O . TRP A 1 100 ? -4.016 -3.920 -9.585 1.00 71.94 100 TRP A O 1
ATOM 815 N N . ALA A 1 101 ? -2.418 -5.400 -10.141 1.00 75.25 101 ALA A N 1
ATOM 816 C CA . ALA A 1 101 ? -3.079 -5.996 -11.303 1.00 75.25 101 ALA A CA 1
ATOM 817 C C . ALA A 1 101 ? -3.805 -4.961 -12.191 1.00 75.25 101 ALA A C 1
ATOM 819 O O . ALA A 1 101 ? -3.171 -4.122 -12.827 1.00 75.25 101 ALA A O 1
ATOM 820 N N . ARG A 1 102 ? -5.146 -4.994 -12.230 1.00 70.19 102 ARG A N 1
ATOM 821 C CA . ARG A 1 102 ? -5.983 -4.087 -13.042 1.00 70.19 102 ARG A CA 1
ATOM 822 C C . ARG A 1 102 ? -6.130 -2.678 -12.446 1.00 70.19 102 ARG A C 1
ATOM 824 O O . ARG A 1 102 ? -6.562 -1.768 -13.149 1.00 70.19 102 ARG A O 1
ATOM 831 N N . ASP A 1 103 ? -5.759 -2.477 -11.183 1.00 76.94 103 ASP A N 1
ATOM 832 C CA . ASP A 1 103 ? -5.839 -1.204 -10.458 1.00 76.94 103 ASP A CA 1
ATOM 833 C C . ASP A 1 103 ? -4.470 -0.520 -10.309 1.00 76.94 103 ASP A C 1
ATOM 835 O O . ASP A 1 103 ? -4.136 0.052 -9.271 1.00 76.94 103 ASP A O 1
ATOM 839 N N . ARG A 1 104 ? -3.655 -0.537 -11.372 1.00 81.62 104 ARG A N 1
ATOM 840 C CA . ARG A 1 104 ? -2.359 0.169 -11.405 1.00 81.62 104 ARG A CA 1
ATOM 841 C C . ARG A 1 104 ? -2.487 1.640 -10.996 1.00 81.62 104 ARG A C 1
ATOM 843 O O . ARG A 1 104 ? -1.640 2.169 -10.279 1.00 81.62 104 ARG A O 1
ATOM 850 N N . LYS A 1 105 ? -3.551 2.314 -11.462 1.00 84.19 105 LYS A N 1
ATOM 851 C CA . LYS A 1 105 ? -3.841 3.716 -11.109 1.00 84.19 105 LYS A CA 1
ATOM 852 C C . LYS A 1 105 ? -4.122 3.854 -9.608 1.00 84.19 105 LYS A C 1
ATOM 854 O O . LYS A 1 105 ? -3.512 4.711 -8.982 1.00 84.19 105 LYS A O 1
ATOM 859 N N . GLY A 1 106 ? -4.942 2.979 -9.025 1.00 82.06 106 GLY A N 1
ATOM 860 C CA . GLY A 1 106 ? -5.170 2.965 -7.583 1.00 82.06 106 GLY A CA 1
ATOM 861 C C . GLY A 1 106 ? -3.914 2.638 -6.775 1.00 82.06 106 GLY A C 1
ATOM 862 O O . GLY A 1 106 ? -3.746 3.190 -5.694 1.00 82.06 106 GLY A O 1
ATOM 863 N N . GLY A 1 107 ? -2.990 1.826 -7.297 1.00 85.12 107 GLY A N 1
ATOM 864 C CA . GLY A 1 107 ? -1.702 1.564 -6.646 1.00 85.12 107 GLY A CA 1
ATOM 865 C C . GLY A 1 107 ? -0.783 2.774 -6.559 1.00 85.12 107 GLY A C 1
ATOM 866 O O . GLY A 1 107 ? -0.117 2.987 -5.538 1.00 85.12 107 GLY A O 1
ATOM 867 N N . PHE A 1 108 ? -0.792 3.597 -7.607 1.00 90.50 108 PHE A N 1
ATOM 868 C CA . PHE A 1 108 ? -0.138 4.900 -7.612 1.00 90.50 108 PHE A CA 1
ATOM 869 C C . PHE A 1 108 ? -0.731 5.805 -6.523 1.00 90.50 108 PHE A C 1
ATOM 871 O O . PHE A 1 108 ? 0.001 6.297 -5.662 1.00 90.50 108 PHE A O 1
ATOM 878 N N . ASP A 1 109 ? -2.058 5.961 -6.517 1.00 90.69 109 ASP A N 1
ATOM 879 C CA . ASP A 1 109 ? -2.763 6.869 -5.605 1.00 90.69 109 ASP A CA 1
ATOM 880 C C . ASP A 1 109 ? -2.628 6.417 -4.140 1.00 90.69 109 ASP A C 1
ATOM 882 O O . ASP A 1 109 ? -2.290 7.217 -3.268 1.00 90.69 109 ASP A O 1
ATOM 886 N N . ALA A 1 110 ? -2.768 5.118 -3.868 1.00 87.88 110 ALA A N 1
ATOM 887 C CA . ALA A 1 110 ? -2.566 4.543 -2.540 1.00 87.88 110 ALA A CA 1
ATOM 888 C C . ALA A 1 110 ? -1.127 4.728 -2.036 1.00 87.88 110 ALA A C 1
ATOM 890 O O . ALA A 1 110 ? -0.910 5.018 -0.862 1.00 87.88 110 ALA A O 1
ATOM 891 N N . THR A 1 111 ? -0.126 4.592 -2.911 1.00 89.00 111 THR A N 1
ATOM 892 C CA . THR A 1 111 ? 1.276 4.811 -2.524 1.00 89.00 111 THR A CA 1
ATOM 893 C C . THR A 1 111 ? 1.541 6.280 -2.197 1.00 89.00 111 THR A C 1
ATOM 895 O O . THR A 1 111 ? 2.257 6.560 -1.234 1.00 89.00 111 THR A O 1
ATOM 898 N N . LEU A 1 112 ? 0.934 7.218 -2.932 1.00 91.38 112 LEU A N 1
ATOM 899 C CA . LEU A 1 112 ? 1.000 8.639 -2.588 1.00 91.38 112 LEU A CA 1
ATOM 900 C C . LEU A 1 112 ? 0.276 8.960 -1.279 1.00 91.38 112 LEU A C 1
ATOM 902 O O . LEU A 1 112 ? 0.805 9.737 -0.495 1.00 91.38 112 LEU A O 1
ATOM 906 N N . ALA A 1 113 ? -0.870 8.339 -1.001 1.00 88.19 113 ALA A N 1
ATOM 907 C CA . ALA A 1 113 ? -1.579 8.525 0.267 1.00 88.19 113 ALA A CA 1
ATOM 908 C C . ALA A 1 113 ? -0.779 7.993 1.464 1.00 88.19 113 ALA A C 1
ATOM 910 O O . ALA A 1 113 ? -0.678 8.658 2.492 1.00 88.19 113 ALA A O 1
ATOM 911 N N . ILE A 1 114 ? -0.124 6.835 1.318 1.00 86.62 114 ILE A N 1
ATOM 912 C CA . ILE A 1 114 ? 0.795 6.312 2.341 1.00 86.62 114 ILE A CA 1
ATOM 913 C C . ILE A 1 114 ? 1.974 7.271 2.544 1.00 86.62 114 ILE A C 1
ATOM 915 O O . ILE A 1 114 ? 2.351 7.553 3.679 1.00 86.62 114 ILE A O 1
ATOM 919 N N . ALA A 1 115 ? 2.564 7.780 1.460 1.00 87.00 115 ALA A N 1
ATOM 920 C CA . ALA A 1 115 ? 3.650 8.751 1.537 1.00 87.00 115 ALA A CA 1
ATOM 921 C C . ALA A 1 115 ? 3.228 10.052 2.229 1.00 87.00 115 ALA A C 1
ATOM 923 O O . ALA A 1 115 ? 3.957 10.578 3.068 1.00 87.00 115 ALA A O 1
ATOM 924 N N . GLU A 1 116 ? 2.050 10.561 1.877 1.00 88.12 116 GLU A N 1
ATOM 925 C CA . GLU A 1 116 ? 1.461 11.747 2.478 1.00 88.12 116 GLU A CA 1
ATOM 926 C C . GLU A 1 116 ? 1.238 11.530 3.977 1.00 88.12 116 GLU A C 1
ATOM 928 O O . GLU A 1 116 ? 1.635 12.375 4.776 1.00 88.12 116 GLU A O 1
ATOM 933 N N . ARG A 1 117 ? 0.680 10.388 4.388 1.00 83.00 117 ARG A N 1
ATOM 934 C CA . ARG A 1 117 ? 0.491 10.060 5.808 1.00 83.00 117 ARG A CA 1
ATOM 935 C C . ARG A 1 117 ? 1.810 10.029 6.591 1.00 83.00 117 ARG A C 1
ATOM 937 O O . ARG A 1 117 ? 1.829 10.422 7.748 1.00 83.00 117 ARG A O 1
ATOM 944 N N . ARG A 1 118 ? 2.922 9.652 5.952 1.00 80.19 118 ARG A N 1
ATOM 945 C CA . ARG A 1 118 ? 4.280 9.699 6.536 1.00 80.19 118 ARG A CA 1
ATOM 946 C C . ARG A 1 118 ? 4.923 11.090 6.543 1.00 80.19 118 ARG A C 1
ATOM 948 O O . ARG A 1 118 ? 6.089 11.213 6.896 1.00 80.19 118 ARG A O 1
ATOM 955 N N . GLY A 1 119 ? 4.220 12.124 6.083 1.00 81.50 119 GLY A N 1
ATOM 956 C CA . GLY A 1 119 ? 4.767 13.478 5.995 1.00 81.50 119 GLY A CA 1
ATOM 957 C C . GLY A 1 119 ? 5.787 13.677 4.868 1.00 81.50 119 GLY A C 1
ATOM 958 O O . GLY A 1 119 ? 6.513 14.668 4.875 1.00 81.50 119 GLY A O 1
ATOM 959 N N . LEU A 1 120 ? 5.856 12.778 3.875 1.00 84.12 120 LEU A N 1
ATOM 960 C CA . LEU A 1 120 ? 6.811 12.917 2.774 1.00 84.12 120 LEU A CA 1
ATOM 961 C C . LEU A 1 120 ? 6.412 14.062 1.834 1.00 84.12 120 LEU A C 1
ATOM 963 O O . LEU A 1 120 ? 5.314 14.090 1.263 1.00 84.12 120 LEU A O 1
ATOM 967 N N . ALA A 1 121 ? 7.342 14.997 1.633 1.00 83.50 121 ALA A N 1
ATOM 968 C CA . ALA A 1 121 ? 7.132 16.168 0.795 1.00 83.50 121 ALA A CA 1
ATOM 969 C C . ALA A 1 121 ? 6.769 15.794 -0.655 1.00 83.50 121 ALA A C 1
ATOM 971 O O . ALA A 1 121 ? 7.290 14.847 -1.248 1.00 83.50 121 ALA A O 1
ATOM 972 N N . GLY A 1 122 ? 5.863 16.569 -1.254 1.00 79.50 122 GLY A N 1
ATOM 973 C CA . GLY A 1 122 ? 5.490 16.431 -2.665 1.00 79.50 122 GLY A CA 1
ATOM 974 C C . GLY A 1 122 ? 4.509 15.299 -2.996 1.00 79.50 122 GLY A C 1
ATOM 975 O O . GLY A 1 122 ? 4.153 15.178 -4.171 1.00 79.50 122 GLY A O 1
ATOM 976 N N . ALA A 1 123 ? 4.055 14.519 -2.006 1.00 86.06 123 ALA A N 1
ATOM 977 C CA . ALA A 1 123 ? 2.989 13.525 -2.166 1.00 86.06 123 ALA A CA 1
ATOM 978 C C . ALA A 1 123 ? 1.587 14.165 -2.201 1.00 86.06 123 ALA A C 1
ATOM 980 O O . ALA A 1 123 ? 0.809 13.878 -3.108 1.00 86.06 123 ALA A O 1
ATOM 981 N N . SER A 1 124 ? 1.317 15.095 -1.276 1.00 86.19 124 SER A N 1
ATOM 982 C CA . SER A 1 124 ? 0.002 15.723 -1.069 1.00 86.19 124 SER A CA 1
ATOM 983 C C . SER A 1 124 ? -0.543 16.411 -2.328 1.00 86.19 124 SER A C 1
ATOM 985 O O . SER A 1 124 ? -1.534 15.965 -2.889 1.00 86.19 124 SER A O 1
ATOM 987 N N . ARG A 1 125 ? 0.180 17.392 -2.896 1.00 85.81 125 ARG A N 1
ATOM 988 C CA . ARG A 1 125 ? -0.265 18.128 -4.102 1.00 85.81 125 ARG A CA 1
ATOM 989 C C . ARG A 1 125 ? -0.629 17.221 -5.286 1.00 85.81 125 ARG A C 1
ATOM 991 O O . ARG A 1 125 ? -1.567 17.523 -6.016 1.00 85.81 125 ARG A O 1
ATOM 998 N N . VAL A 1 126 ? 0.132 16.146 -5.505 1.00 87.00 126 VAL A N 1
ATOM 999 C CA . VAL A 1 126 ? -0.134 15.211 -6.611 1.00 87.00 126 VAL A CA 1
ATOM 1000 C C . VAL A 1 126 ? -1.376 14.382 -6.305 1.00 87.00 126 VAL A C 1
ATOM 1002 O O . VAL A 1 126 ? -2.220 14.208 -7.180 1.00 87.00 126 VAL A O 1
ATOM 1005 N N . LEU A 1 127 ? -1.512 13.910 -5.066 1.00 88.50 127 LEU A N 1
ATOM 1006 C CA . LEU A 1 127 ? -2.682 13.161 -4.637 1.00 88.50 127 LEU A CA 1
ATOM 1007 C C . LEU A 1 127 ? -3.963 14.008 -4.691 1.00 88.50 127 LEU A C 1
ATOM 1009 O O . LEU A 1 127 ? -4.979 13.507 -5.156 1.00 88.50 127 LEU A O 1
ATOM 1013 N N . ASP A 1 128 ? -3.917 15.283 -4.295 1.00 88.31 128 ASP A N 1
ATOM 1014 C CA . ASP A 1 128 ? -5.046 16.223 -4.385 1.00 88.31 128 ASP A CA 1
ATOM 1015 C C . ASP A 1 128 ? -5.618 16.295 -5.795 1.00 88.31 128 ASP A C 1
ATOM 1017 O O . ASP A 1 128 ? -6.825 16.178 -5.997 1.00 88.31 128 ASP A O 1
ATOM 1021 N N . GLN A 1 129 ? -4.738 16.510 -6.773 1.00 86.62 129 GLN A N 1
ATOM 1022 C CA . GLN A 1 129 ? -5.131 16.611 -8.170 1.00 86.62 129 GLN A CA 1
ATOM 1023 C C . GLN A 1 129 ? -5.724 15.285 -8.647 1.00 86.62 129 GLN A C 1
ATOM 1025 O O . GLN A 1 129 ? -6.813 15.245 -9.208 1.00 86.62 129 GLN A O 1
ATOM 1030 N N . ARG A 1 130 ? -5.055 14.179 -8.317 1.00 86.19 130 ARG A N 1
ATOM 1031 C CA . ARG A 1 130 ? -5.483 12.834 -8.698 1.00 86.19 130 ARG A CA 1
ATOM 1032 C C . ARG A 1 130 ? -6.843 12.461 -8.126 1.00 86.19 130 ARG A C 1
ATOM 1034 O O . ARG A 1 130 ? -7.631 11.889 -8.863 1.00 86.19 130 ARG A O 1
ATOM 1041 N N . LEU A 1 131 ? -7.120 12.793 -6.861 1.00 85.50 131 LEU A N 1
ATOM 1042 C CA . LEU A 1 131 ? -8.399 12.518 -6.200 1.00 85.50 131 LEU A CA 1
ATOM 1043 C C . LEU A 1 131 ? -9.544 13.399 -6.725 1.00 85.50 131 LEU A C 1
ATOM 1045 O O . LEU A 1 131 ? -10.690 12.952 -6.724 1.00 85.50 131 LEU A O 1
ATOM 1049 N N . LYS A 1 132 ? -9.254 14.622 -7.190 1.00 83.44 132 LYS A N 1
ATOM 1050 C CA . LYS A 1 132 ? -10.242 15.491 -7.856 1.00 83.44 132 LYS A CA 1
ATOM 1051 C C . LYS A 1 132 ? -10.633 14.963 -9.236 1.00 83.44 132 LYS A C 1
ATOM 1053 O O . LYS A 1 132 ? -11.809 15.000 -9.577 1.00 83.44 132 LYS A O 1
ATOM 1058 N N . ASP A 1 133 ? -9.672 14.402 -9.963 1.00 78.56 133 ASP A N 1
ATOM 1059 C CA . ASP A 1 133 ? -9.846 13.911 -11.336 1.00 78.56 133 ASP A CA 1
ATOM 1060 C C . ASP A 1 133 ? -10.287 12.427 -11.395 1.00 78.56 133 ASP A C 1
ATOM 1062 O O . ASP A 1 133 ? -10.110 11.742 -12.406 1.00 78.56 133 ASP A O 1
ATOM 1066 N N . VAL A 1 134 ? -10.834 11.869 -10.301 1.00 72.81 134 VAL A N 1
ATOM 1067 C CA . VAL A 1 134 ? -11.257 10.457 -10.263 1.00 72.81 134 VAL A CA 1
ATOM 1068 C C . VAL A 1 134 ? -12.594 10.260 -10.977 1.00 72.81 134 VAL A C 1
ATOM 1070 O O . VAL A 1 134 ? -13.680 10.345 -10.395 1.00 72.81 134 VAL A O 1
ATOM 1073 N N . ASP A 1 135 ? -12.512 9.841 -12.235 1.00 68.50 135 ASP A N 1
ATOM 1074 C CA . ASP A 1 135 ? -13.686 9.403 -12.996 1.00 68.50 135 ASP A CA 1
ATOM 1075 C C . ASP A 1 135 ? -14.256 8.076 -12.469 1.00 68.50 135 ASP A C 1
ATOM 1077 O O . ASP A 1 135 ? -15.475 7.876 -12.427 1.00 68.50 135 ASP A O 1
ATOM 1081 N N . LYS A 1 136 ? -13.382 7.171 -12.006 1.00 71.00 136 LYS A N 1
ATOM 1082 C CA . LYS A 1 136 ? -13.723 5.798 -11.614 1.00 71.00 136 LYS A CA 1
ATOM 1083 C C . LYS A 1 136 ? -13.192 5.454 -10.221 1.00 71.00 136 LYS A C 1
ATOM 1085 O O . LYS A 1 136 ? -11.987 5.401 -10.021 1.00 71.00 136 LYS A O 1
ATOM 1090 N N . LEU A 1 137 ? -14.094 5.087 -9.308 1.00 76.06 137 LEU A N 1
ATOM 1091 C CA . LEU A 1 137 ? -13.723 4.553 -7.993 1.00 76.06 137 LEU A CA 1
ATOM 1092 C C . LEU A 1 137 ? -13.142 3.138 -8.113 1.00 76.06 137 LEU A C 1
ATOM 1094 O O . LEU A 1 137 ? -13.726 2.261 -8.757 1.00 76.06 137 LEU A O 1
ATOM 1098 N N . THR A 1 138 ? -11.986 2.924 -7.509 1.00 81.38 138 THR A N 1
ATOM 1099 C CA . THR A 1 138 ? -11.251 1.656 -7.445 1.00 81.38 138 THR A CA 1
ATOM 1100 C C . THR A 1 138 ? -10.851 1.373 -6.000 1.00 81.38 138 THR A C 1
ATOM 1102 O O . THR A 1 138 ? -10.984 2.244 -5.136 1.00 81.38 138 THR A O 1
ATOM 1105 N N . ALA A 1 139 ? -10.362 0.166 -5.715 1.00 82.69 139 ALA A N 1
ATOM 1106 C CA . ALA A 1 139 ? -9.913 -0.190 -4.372 1.00 82.69 139 ALA A CA 1
ATOM 1107 C C . ALA A 1 139 ? -8.782 0.740 -3.895 1.00 82.69 139 ALA A C 1
ATOM 1109 O O . ALA A 1 139 ? -8.843 1.266 -2.787 1.00 82.69 139 ALA A O 1
ATOM 1110 N N . GLY A 1 140 ? -7.789 1.016 -4.745 1.00 83.81 140 GLY A N 1
ATOM 1111 C CA . GLY A 1 140 ? -6.657 1.875 -4.404 1.00 83.81 140 GLY A CA 1
ATOM 1112 C C . GLY A 1 140 ? -7.014 3.358 -4.267 1.00 83.81 140 GLY A C 1
ATOM 1113 O O . GLY A 1 140 ? -6.519 4.014 -3.354 1.00 83.81 140 GLY A O 1
ATOM 1114 N N . THR A 1 141 ? -7.920 3.886 -5.096 1.00 87.19 141 THR A N 1
ATOM 1115 C CA . THR A 1 141 ? -8.404 5.277 -4.947 1.00 87.19 141 THR A CA 1
ATOM 1116 C C . THR A 1 141 ? -9.272 5.448 -3.698 1.00 87.19 141 THR A C 1
ATOM 1118 O O . THR A 1 141 ? -9.155 6.454 -3.003 1.00 87.19 141 THR A O 1
ATOM 1121 N N . THR A 1 142 ? -10.086 4.443 -3.360 1.00 88.19 142 THR A N 1
ATOM 1122 C CA . THR A 1 142 ? -10.888 4.428 -2.123 1.00 88.19 142 THR A CA 1
ATOM 1123 C C . THR A 1 142 ? -9.991 4.335 -0.886 1.00 88.19 142 THR A C 1
ATOM 1125 O O . THR A 1 142 ? -10.173 5.099 0.059 1.00 88.19 142 THR A O 1
ATOM 1128 N N . LEU A 1 143 ? -8.966 3.476 -0.921 1.00 88.12 143 LEU A N 1
ATOM 1129 C CA . LEU A 1 143 ? -7.933 3.390 0.115 1.00 88.12 143 LEU A CA 1
ATOM 1130 C C . LEU A 1 143 ? -7.221 4.735 0.302 1.00 88.12 143 LEU A C 1
ATOM 1132 O O . LEU A 1 143 ? -7.060 5.196 1.428 1.00 88.12 143 LEU A O 1
ATOM 1136 N N . ALA A 1 144 ? -6.824 5.382 -0.795 1.00 89.50 144 ALA A N 1
ATOM 1137 C CA . ALA A 1 144 ? -6.166 6.681 -0.756 1.00 89.50 144 ALA A CA 1
ATOM 1138 C C . ALA A 1 144 ? -7.056 7.765 -0.126 1.00 89.50 144 ALA A C 1
ATOM 1140 O O . ALA A 1 144 ? -6.594 8.517 0.732 1.00 89.50 144 ALA A O 1
ATOM 1141 N N . ALA A 1 145 ? -8.337 7.810 -0.502 1.00 89.56 145 ALA A N 1
ATOM 1142 C CA . ALA A 1 145 ? -9.309 8.728 0.083 1.00 89.56 145 ALA A CA 1
ATOM 1143 C C . ALA A 1 145 ? -9.536 8.461 1.581 1.00 89.56 145 ALA A C 1
ATOM 1145 O O . ALA A 1 145 ? -9.592 9.409 2.361 1.00 89.56 145 ALA A O 1
ATOM 1146 N N . GLY A 1 146 ? -9.613 7.189 1.992 1.00 88.44 146 GLY A N 1
ATOM 1147 C CA . GLY A 1 146 ? -9.747 6.803 3.399 1.00 88.44 146 GLY A CA 1
ATOM 1148 C C . GLY A 1 146 ? -8.540 7.225 4.237 1.00 88.44 146 GLY A C 1
ATOM 1149 O O . GLY A 1 146 ? -8.698 7.892 5.255 1.00 88.44 146 GLY A O 1
ATOM 1150 N N . LEU A 1 147 ? -7.322 6.924 3.769 1.00 86.38 147 LEU A N 1
ATOM 1151 C CA . LEU A 1 147 ? -6.076 7.337 4.431 1.00 86.38 147 LEU A CA 1
ATOM 1152 C C . LEU A 1 147 ? -5.960 8.859 4.565 1.00 86.38 147 LEU A C 1
ATOM 1154 O O . LEU A 1 147 ? -5.471 9.362 5.576 1.00 86.38 147 LEU A O 1
ATOM 1158 N N . ARG A 1 148 ? -6.422 9.595 3.554 1.00 89.00 148 ARG A N 1
ATOM 1159 C CA . ARG A 1 148 ? -6.460 11.053 3.597 1.00 89.00 148 ARG A CA 1
ATOM 1160 C C . ARG A 1 148 ? -7.472 11.571 4.619 1.00 89.00 148 ARG A C 1
ATOM 1162 O O . ARG A 1 148 ? -7.147 12.487 5.365 1.00 89.00 148 ARG A O 1
ATOM 1169 N N . ALA A 1 149 ? -8.670 10.989 4.672 1.00 86.62 149 ALA A N 1
ATOM 1170 C CA . ALA A 1 149 ? -9.688 11.365 5.651 1.00 86.62 149 ALA A CA 1
ATOM 1171 C C . ALA A 1 149 ? -9.168 11.198 7.090 1.00 86.62 149 ALA A C 1
ATOM 1173 O O . ALA A 1 149 ? -9.322 12.117 7.889 1.00 86.62 149 ALA A O 1
ATOM 1174 N N . PHE A 1 150 ? -8.450 10.107 7.381 1.00 81.69 150 PHE A N 1
ATOM 1175 C CA . PHE A 1 150 ? -7.767 9.929 8.668 1.00 81.69 150 PHE A CA 1
ATOM 1176 C C . PHE A 1 150 ? -6.737 11.020 8.955 1.00 81.69 150 PHE A C 1
ATOM 1178 O O . PHE A 1 150 ? -6.761 11.623 10.024 1.00 81.69 150 PHE A O 1
ATOM 1185 N N . ARG A 1 151 ? -5.870 11.342 7.986 1.00 83.88 151 ARG A N 1
ATOM 1186 C CA . ARG A 1 151 ? -4.888 12.429 8.134 1.00 83.88 151 ARG A CA 1
ATOM 1187 C C . ARG A 1 151 ? -5.550 13.788 8.412 1.00 83.88 151 ARG A C 1
ATOM 1189 O O . ARG A 1 151 ? -4.967 14.621 9.094 1.00 83.88 151 ARG A O 1
ATOM 1196 N N . GLU A 1 152 ? -6.743 14.018 7.875 1.00 84.75 152 GLU A N 1
ATOM 1197 C CA . GLU A 1 152 ? -7.542 15.231 8.094 1.00 84.75 152 GLU A CA 1
ATOM 1198 C C . GLU A 1 152 ? -8.371 15.190 9.397 1.00 84.75 152 GLU A C 1
ATOM 1200 O O . GLU A 1 152 ? -9.145 16.110 9.649 1.00 84.75 152 GLU A O 1
ATOM 1205 N N . GLY A 1 153 ? -8.242 14.141 10.217 1.00 81.31 153 GLY A N 1
ATOM 1206 C CA . GLY A 1 153 ? -8.993 13.972 11.467 1.00 81.31 153 GLY A CA 1
ATOM 1207 C C . GLY A 1 153 ? -10.444 13.508 11.284 1.00 81.31 153 GLY A C 1
ATOM 1208 O O . GLY A 1 153 ? -11.204 13.467 12.247 1.00 81.31 153 GLY A O 1
ATOM 1209 N N . ARG A 1 154 ? -10.853 13.136 10.065 1.00 85.25 154 ARG A N 1
ATOM 1210 C CA . ARG A 1 154 ? -12.194 12.616 9.751 1.00 85.25 154 ARG A CA 1
ATOM 1211 C C . ARG A 1 154 ? -12.221 11.095 9.912 1.00 85.25 154 ARG A C 1
ATOM 1213 O O . ARG A 1 154 ? -12.280 10.354 8.930 1.00 85.25 154 ARG A O 1
ATOM 1220 N N . THR A 1 155 ? -12.125 10.636 11.157 1.00 80.69 155 THR A N 1
ATOM 1221 C CA . THR A 1 155 ? -11.961 9.216 11.515 1.00 80.69 155 THR A CA 1
ATOM 1222 C C . THR A 1 155 ? -13.143 8.342 11.090 1.00 80.69 155 THR A C 1
ATOM 1224 O O . THR A 1 155 ? -12.933 7.254 10.556 1.00 80.69 155 THR A O 1
ATOM 1227 N N . GLU A 1 156 ? -14.380 8.823 11.246 1.00 83.06 156 GLU A N 1
ATOM 1228 C CA . GLU A 1 156 ? -15.589 8.088 10.845 1.00 83.06 156 GLU A CA 1
ATOM 1229 C C . GLU A 1 156 ? -15.643 7.867 9.322 1.00 83.06 156 GLU A C 1
ATOM 1231 O O . GLU A 1 156 ? -15.731 6.726 8.858 1.00 83.06 156 GLU A O 1
ATOM 1236 N N . ASP A 1 157 ? -15.485 8.941 8.538 1.00 84.56 157 ASP A N 1
ATOM 1237 C CA . ASP A 1 157 ? -15.407 8.886 7.071 1.00 84.56 157 ASP A CA 1
ATOM 1238 C C . ASP A 1 157 ? -14.269 7.968 6.601 1.00 84.56 157 ASP A C 1
ATOM 1240 O O . ASP A 1 157 ? -14.441 7.155 5.688 1.00 84.56 157 ASP A O 1
ATOM 1244 N N . GLY A 1 158 ? -13.092 8.100 7.223 1.00 84.44 158 GLY A N 1
ATOM 1245 C CA . GLY A 1 158 ? -11.920 7.284 6.926 1.00 84.44 158 GLY A CA 1
ATOM 1246 C C . GLY A 1 158 ? -12.187 5.803 7.172 1.00 84.44 158 GLY A C 1
ATOM 1247 O O . GLY A 1 158 ? -11.912 4.974 6.302 1.00 84.44 158 GLY A O 1
ATOM 1248 N N . GLY A 1 159 ? -12.786 5.473 8.317 1.00 81.00 159 GLY A N 1
ATOM 1249 C CA . GLY A 1 159 ? -13.158 4.110 8.679 1.00 81.00 159 GLY A CA 1
ATOM 1250 C C . GLY A 1 159 ? -14.147 3.495 7.690 1.00 81.00 159 GLY A C 1
ATOM 1251 O O . GLY A 1 159 ? -13.925 2.378 7.218 1.00 81.00 159 GLY A O 1
ATOM 1252 N N . LEU A 1 160 ? -15.189 4.242 7.312 1.00 85.81 160 LEU A N 1
ATOM 1253 C CA . LEU A 1 160 ? -16.165 3.813 6.306 1.00 85.81 160 LEU A CA 1
ATOM 1254 C C . LEU A 1 160 ? -15.505 3.555 4.947 1.00 85.81 160 LEU A C 1
ATOM 1256 O O . LEU A 1 160 ? -15.754 2.526 4.319 1.00 85.81 160 LEU A O 1
ATOM 1260 N N . LEU A 1 161 ? -14.634 4.459 4.494 1.00 87.50 161 LEU A N 1
ATOM 1261 C CA . LEU A 1 161 ? -13.919 4.309 3.226 1.00 87.50 161 LEU A CA 1
ATOM 1262 C C . LEU A 1 161 ? -12.992 3.090 3.228 1.00 87.50 161 LEU A C 1
ATOM 1264 O O . LEU A 1 161 ? -13.003 2.329 2.261 1.00 87.50 161 LEU A O 1
ATOM 1268 N N . LEU A 1 162 ? -12.228 2.860 4.301 1.00 84.81 162 LEU A N 1
ATOM 1269 C CA . LEU A 1 162 ? -11.369 1.676 4.413 1.00 84.81 162 LEU A CA 1
ATOM 1270 C C . LEU A 1 162 ? -12.178 0.374 4.443 1.00 84.81 162 LEU A C 1
ATOM 1272 O O . LEU A 1 162 ? -11.793 -0.590 3.781 1.00 84.81 162 LEU A O 1
ATOM 1276 N N . ALA A 1 163 ? -13.315 0.348 5.142 1.00 82.44 163 ALA A N 1
ATOM 1277 C CA . ALA A 1 163 ? -14.219 -0.801 5.133 1.00 82.44 163 ALA A CA 1
ATOM 1278 C C . ALA A 1 163 ? -14.739 -1.089 3.715 1.00 82.44 163 ALA A C 1
ATOM 1280 O O . ALA A 1 163 ? -14.710 -2.232 3.256 1.00 82.44 163 ALA A O 1
ATOM 1281 N N . LEU A 1 164 ? -15.112 -0.046 2.966 1.00 82.94 164 LEU A N 1
ATOM 1282 C CA . LEU A 1 164 ? -15.560 -0.180 1.580 1.00 82.94 164 LEU A CA 1
ATOM 1283 C C . LEU A 1 164 ? -14.485 -0.739 0.643 1.00 82.94 164 LEU A C 1
ATOM 1285 O O . LEU A 1 164 ? -14.839 -1.441 -0.303 1.00 82.94 164 LEU A O 1
ATOM 1289 N N . VAL A 1 165 ? -13.189 -0.501 0.893 1.00 82.00 165 VAL A N 1
ATOM 1290 C CA . VAL A 1 165 ? -12.105 -1.105 0.087 1.00 82.00 165 VAL A CA 1
ATOM 1291 C C . VAL A 1 165 ? -12.255 -2.625 0.035 1.00 82.00 165 VAL A C 1
ATOM 1293 O O . VAL A 1 165 ? -12.107 -3.205 -1.036 1.00 82.00 165 VAL A O 1
ATOM 1296 N N . THR A 1 166 ? -12.620 -3.254 1.157 1.00 71.94 166 THR A N 1
ATOM 1297 C CA . THR A 1 166 ? -12.831 -4.711 1.252 1.00 71.94 166 THR A CA 1
ATOM 1298 C C . THR A 1 166 ? -14.108 -5.210 0.564 1.00 71.94 166 THR A C 1
ATOM 1300 O O . THR A 1 166 ? -14.273 -6.415 0.349 1.00 71.94 166 THR A O 1
ATOM 1303 N N . GLU A 1 167 ? -15.008 -4.297 0.187 1.00 71.31 167 GLU A N 1
ATOM 1304 C CA . GLU A 1 167 ? -16.252 -4.582 -0.534 1.00 71.31 167 GLU A CA 1
ATOM 1305 C C . GLU A 1 167 ? -16.154 -4.319 -2.045 1.00 71.31 167 GLU A C 1
ATOM 1307 O O . GLU A 1 167 ? -16.965 -4.847 -2.809 1.00 71.31 167 GLU A O 1
ATOM 1312 N N . PHE A 1 168 ? -15.165 -3.539 -2.494 1.00 64.62 168 PHE A N 1
ATOM 1313 C CA . PHE A 1 168 ? -15.100 -3.043 -3.870 1.00 64.62 168 PHE A CA 1
ATOM 1314 C C . PHE A 1 168 ? -14.663 -4.064 -4.927 1.00 64.62 168 PHE A C 1
ATOM 1316 O O . PHE A 1 168 ? -14.847 -3.775 -6.111 1.00 64.62 168 PHE A O 1
ATOM 1323 N N . ASP A 1 169 ? -14.140 -5.242 -4.565 1.00 55.00 169 ASP A N 1
ATOM 1324 C CA . ASP A 1 169 ? -13.852 -6.274 -5.566 1.00 55.00 169 ASP A CA 1
ATOM 1325 C C . ASP A 1 169 ? -13.791 -7.699 -4.990 1.00 55.00 169 ASP A C 1
ATOM 1327 O O . ASP A 1 169 ? -13.019 -7.984 -4.075 1.00 55.00 169 ASP A O 1
ATOM 1331 N N . ARG A 1 170 ? -14.614 -8.604 -5.540 1.00 49.22 170 ARG A N 1
ATOM 1332 C CA . ARG A 1 170 ? -14.596 -10.051 -5.241 1.00 49.22 170 ARG A CA 1
ATOM 1333 C C . ARG A 1 170 ? -13.913 -10.875 -6.340 1.00 49.22 170 ARG A C 1
ATOM 1335 O O . ARG A 1 170 ? -13.619 -12.040 -6.105 1.00 49.22 170 ARG A O 1
ATOM 1342 N N . SER A 1 171 ? -13.688 -10.281 -7.514 1.00 43.09 171 SER A N 1
ATOM 1343 C CA . SER A 1 171 ? -13.185 -10.951 -8.724 1.00 43.09 171 SER A CA 1
ATOM 1344 C C . SER A 1 171 ? -11.726 -10.603 -9.009 1.00 43.09 171 SER A C 1
ATOM 1346 O O . SER A 1 171 ? -10.896 -11.469 -9.257 1.00 43.09 171 SER A O 1
ATOM 1348 N N . VAL A 1 172 ? -11.354 -9.332 -8.876 1.00 42.12 172 VAL A N 1
ATOM 1349 C CA . VAL A 1 172 ? -9.983 -8.899 -9.130 1.00 42.12 172 VAL A CA 1
ATOM 1350 C C . VAL A 1 172 ? -9.135 -9.211 -7.903 1.00 42.12 172 VAL A C 1
ATOM 1352 O O . VAL A 1 172 ? -9.558 -9.009 -6.769 1.00 42.12 172 VAL A O 1
ATOM 1355 N N . ARG A 1 173 ? -7.899 -9.670 -8.107 1.00 51.78 173 ARG A N 1
ATOM 1356 C CA . ARG A 1 173 ? -6.863 -9.625 -7.068 1.00 51.78 173 ARG A CA 1
ATOM 1357 C C . ARG A 1 173 ? -6.475 -8.155 -6.817 1.00 51.78 173 ARG A C 1
ATOM 1359 O O . ARG A 1 173 ? -5.738 -7.610 -7.638 1.00 51.78 173 ARG A O 1
ATOM 1366 N N . PRO A 1 174 ? -6.834 -7.541 -5.672 1.00 53.41 174 PRO A N 1
ATOM 1367 C CA . PRO A 1 174 ? -5.887 -6.626 -5.051 1.00 53.41 174 PRO A CA 1
ATOM 1368 C C . PRO A 1 174 ? -5.624 -7.066 -3.605 1.00 53.41 174 PRO A C 1
ATOM 1370 O O . PRO A 1 174 ? -6.042 -6.393 -2.658 1.00 53.41 174 PRO A O 1
ATOM 1373 N N . PRO A 1 175 ? -4.874 -8.169 -3.400 1.00 64.44 175 PRO A N 1
ATOM 1374 C CA . PRO A 1 175 ? -4.417 -8.556 -2.067 1.00 64.44 175 PRO A CA 1
ATOM 1375 C C . PRO A 1 175 ? -3.653 -7.414 -1.383 1.00 64.44 175 PRO A C 1
ATOM 1377 O O . PRO A 1 175 ? -3.690 -7.303 -0.163 1.00 64.44 175 PRO A O 1
ATOM 1380 N N . ALA A 1 176 ? -3.011 -6.521 -2.148 1.00 71.44 176 ALA A N 1
ATOM 1381 C CA . ALA A 1 176 ? -2.321 -5.361 -1.599 1.00 71.44 176 ALA A CA 1
ATOM 1382 C C . ALA A 1 176 ? -3.273 -4.287 -1.049 1.00 71.44 176 ALA A C 1
ATOM 1384 O O . ALA A 1 176 ? -3.029 -3.803 0.050 1.00 71.44 176 ALA A O 1
ATOM 1385 N N . ALA A 1 177 ? -4.345 -3.921 -1.763 1.00 74.94 177 ALA A N 1
ATOM 1386 C CA . ALA A 1 177 ? -5.263 -2.87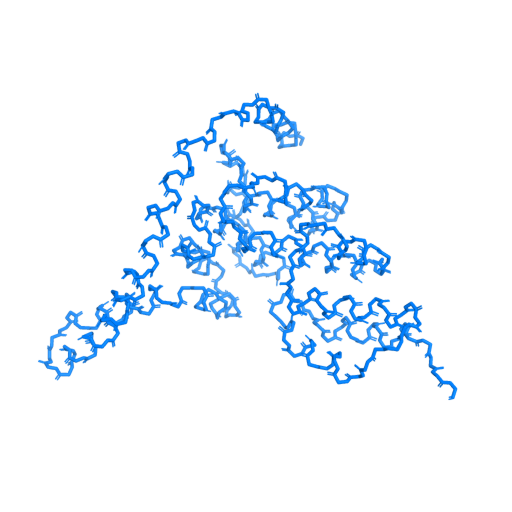1 -1.312 1.00 74.94 177 ALA A CA 1
ATOM 1387 C C . ALA A 1 177 ? -6.061 -3.311 -0.080 1.00 74.94 177 ALA A C 1
ATOM 1389 O O . ALA A 1 177 ? -6.149 -2.557 0.883 1.00 74.94 177 ALA A O 1
ATOM 1390 N N . HIS A 1 178 ? -6.569 -4.550 -0.080 1.00 77.31 178 HIS A N 1
ATOM 1391 C CA . HIS A 1 178 ? -7.266 -5.113 1.079 1.00 77.31 178 HIS A CA 1
ATOM 1392 C C . HIS A 1 178 ? -6.328 -5.209 2.279 1.00 77.31 178 HIS A C 1
ATOM 1394 O O . HIS A 1 178 ? -6.686 -4.769 3.367 1.00 77.31 178 HIS A O 1
ATOM 1400 N N . ARG A 1 179 ? -5.096 -5.700 2.072 1.00 79.94 179 ARG A N 1
ATOM 1401 C CA . ARG A 1 179 ? -4.100 -5.754 3.144 1.00 79.94 179 ARG A CA 1
ATOM 1402 C C . ARG A 1 179 ? -3.791 -4.385 3.716 1.00 79.94 179 ARG A C 1
ATOM 1404 O O . ARG A 1 179 ? -3.847 -4.229 4.926 1.00 79.94 179 ARG A O 1
ATOM 1411 N N . LEU A 1 180 ? -3.515 -3.405 2.863 1.00 79.44 180 LEU A N 1
ATOM 1412 C CA . LEU A 1 180 ? -3.217 -2.045 3.299 1.00 79.44 180 LEU A CA 1
ATOM 1413 C C . LEU A 1 180 ? -4.416 -1.386 3.992 1.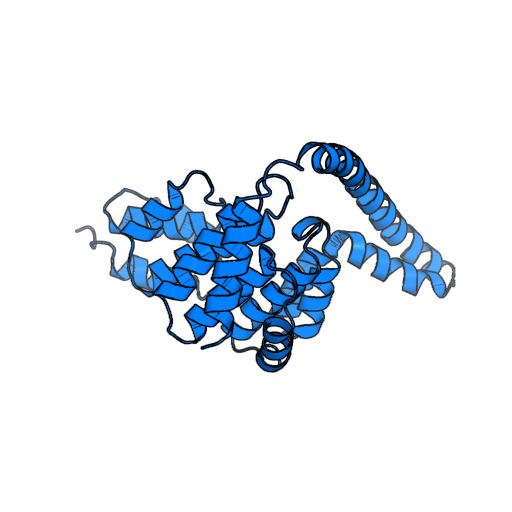00 79.44 180 LEU A C 1
ATOM 1415 O O . LEU A 1 180 ? -4.212 -0.641 4.941 1.00 79.44 180 LEU A O 1
ATOM 1419 N N . ALA A 1 181 ? -5.648 -1.670 3.560 1.00 81.62 181 ALA A N 1
ATOM 1420 C CA . ALA A 1 181 ? -6.855 -1.176 4.217 1.00 81.62 181 ALA A CA 1
ATOM 1421 C C . ALA A 1 181 ? -7.045 -1.791 5.609 1.00 81.62 181 ALA A C 1
ATOM 1423 O O . ALA A 1 181 ? -7.294 -1.055 6.558 1.00 81.62 181 ALA A O 1
ATOM 1424 N N . THR A 1 182 ? -6.877 -3.113 5.752 1.00 82.62 182 THR A N 1
ATOM 1425 C CA . THR A 1 182 ? -6.925 -3.787 7.061 1.00 82.62 182 THR A CA 1
ATOM 1426 C C . THR A 1 182 ? -5.807 -3.292 7.978 1.00 82.62 182 THR A C 1
ATOM 1428 O O . THR A 1 182 ? -6.071 -2.938 9.122 1.00 82.62 182 THR A O 1
ATOM 1431 N N . GLU A 1 183 ? -4.571 -3.218 7.474 1.00 82.12 183 GLU A N 1
ATOM 1432 C CA . GLU A 1 183 ? -3.412 -2.699 8.212 1.00 82.12 183 GLU A CA 1
ATOM 1433 C C . GLU A 1 183 ? -3.647 -1.263 8.683 1.00 82.12 183 GLU A C 1
ATOM 1435 O O . GLU A 1 183 ? -3.397 -0.955 9.844 1.00 82.12 183 GLU A O 1
ATOM 1440 N N . ALA A 1 184 ? -4.166 -0.398 7.808 1.00 79.00 184 ALA A N 1
ATOM 1441 C CA . ALA A 1 184 ? -4.485 0.977 8.159 1.00 79.00 184 ALA A CA 1
ATOM 1442 C C . ALA A 1 184 ? -5.601 1.046 9.206 1.00 79.00 184 ALA A C 1
ATOM 1444 O O . ALA A 1 184 ? -5.413 1.705 10.216 1.00 79.00 184 ALA A O 1
ATOM 1445 N N . ALA A 1 185 ? -6.717 0.337 9.016 1.00 81.69 185 ALA A N 1
ATOM 1446 C CA . ALA A 1 185 ? -7.839 0.359 9.954 1.00 81.69 185 ALA A CA 1
ATOM 1447 C C . ALA A 1 185 ? -7.446 -0.141 11.354 1.00 81.69 185 ALA A C 1
ATOM 1449 O O . ALA A 1 185 ? -7.839 0.462 12.349 1.00 81.69 185 ALA A O 1
ATOM 1450 N N . MET A 1 186 ? -6.640 -1.206 11.436 1.00 82.12 186 MET A N 1
ATOM 1451 C CA . MET A 1 186 ? -6.126 -1.700 12.716 1.00 82.12 186 MET A CA 1
ATOM 1452 C C . MET A 1 186 ? -5.111 -0.739 13.341 1.00 82.12 186 MET A C 1
ATOM 1454 O O . MET A 1 186 ? -5.109 -0.579 14.556 1.00 82.12 186 MET A O 1
ATOM 1458 N N . ALA A 1 187 ? -4.257 -0.094 12.540 1.00 76.94 187 ALA A N 1
ATOM 1459 C CA . ALA A 1 187 ? -3.308 0.894 13.049 1.00 76.94 187 ALA A CA 1
ATOM 1460 C C . ALA A 1 187 ? -4.011 2.145 13.602 1.00 76.94 187 ALA A C 1
ATOM 1462 O O . ALA A 1 187 ? -3.564 2.678 14.610 1.00 76.94 187 ALA A O 1
ATOM 1463 N N . GLU A 1 188 ? -5.107 2.592 12.978 1.00 77.94 188 GLU A N 1
ATOM 1464 C CA . GLU A 1 188 ? -5.925 3.698 13.504 1.00 77.94 188 GLU A CA 1
ATOM 1465 C C . GLU A 1 188 ? -6.634 3.294 14.799 1.00 77.94 188 GLU A C 1
ATOM 1467 O O . GLU A 1 188 ? -6.512 3.993 15.797 1.00 77.94 188 GLU A O 1
ATOM 1472 N N . ALA A 1 189 ? -7.275 2.118 14.836 1.00 77.12 189 ALA A N 1
ATOM 1473 C CA . ALA A 1 189 ? -7.884 1.603 16.066 1.00 77.12 189 ALA A CA 1
ATOM 1474 C C . ALA A 1 189 ? -6.859 1.501 17.211 1.00 77.12 189 ALA A C 1
ATOM 1476 O O . ALA A 1 189 ? -7.153 1.852 18.349 1.00 77.12 189 ALA A O 1
ATOM 1477 N N . ALA A 1 190 ? -5.626 1.088 16.904 1.00 74.50 190 ALA A N 1
ATOM 1478 C CA . ALA A 1 190 ? -4.545 1.047 17.880 1.00 74.50 190 ALA A CA 1
ATOM 1479 C C . ALA A 1 190 ? -4.079 2.443 18.331 1.00 74.50 190 ALA A C 1
ATOM 1481 O O . ALA A 1 190 ? -3.772 2.623 19.508 1.00 74.50 190 ALA A O 1
ATOM 1482 N N . ALA A 1 191 ? -4.035 3.430 17.429 1.00 68.31 191 ALA A N 1
ATOM 1483 C CA . ALA A 1 191 ? -3.713 4.816 17.772 1.00 68.31 191 ALA A CA 1
ATOM 1484 C C . ALA A 1 191 ? -4.773 5.442 18.697 1.00 68.31 191 ALA A C 1
ATOM 1486 O O . ALA A 1 191 ? -4.416 6.176 19.621 1.00 68.31 191 ALA A O 1
ATOM 1487 N N . ASP A 1 192 ? -6.041 5.080 18.491 1.00 69.25 192 ASP A N 1
ATOM 1488 C CA . ASP A 1 192 ? -7.185 5.493 19.310 1.00 69.25 192 ASP A CA 1
ATOM 1489 C C . ASP A 1 192 ? -7.326 4.676 20.613 1.00 69.25 192 ASP A C 1
ATOM 1491 O O . ASP A 1 192 ? -8.145 5.004 21.469 1.00 69.25 192 ASP A O 1
ATOM 1495 N N . GLY A 1 193 ? -6.519 3.623 20.799 1.00 68.19 193 GLY A N 1
ATOM 1496 C CA . GLY A 1 193 ? -6.585 2.732 21.965 1.00 68.19 193 GLY A CA 1
ATOM 1497 C C . GLY A 1 193 ? -7.785 1.774 21.971 1.00 68.19 193 GLY A C 1
ATOM 1498 O O . GLY A 1 193 ? -8.065 1.150 22.992 1.00 68.19 193 GLY A O 1
ATOM 1499 N N . ASP A 1 194 ? -8.484 1.625 20.846 1.00 80.56 194 ASP A N 1
ATOM 1500 C CA . ASP A 1 194 ? -9.659 0.766 20.689 1.00 80.56 194 ASP A CA 1
ATOM 1501 C C . ASP A 1 194 ? -9.248 -0.679 20.356 1.00 80.56 194 ASP A C 1
ATOM 1503 O O . ASP A 1 194 ? -9.258 -1.141 19.210 1.00 80.56 194 ASP A O 1
ATOM 1507 N N . LEU A 1 195 ? -8.830 -1.402 21.395 1.00 81.56 195 LEU A N 1
ATOM 1508 C CA . LEU A 1 195 ? -8.345 -2.779 21.282 1.00 81.56 195 LEU A CA 1
ATOM 1509 C C . LEU A 1 195 ? -9.449 -3.768 20.882 1.00 81.56 195 LEU A C 1
ATOM 1511 O O . LEU A 1 195 ? -9.172 -4.734 20.168 1.00 81.56 195 LEU A O 1
ATOM 1515 N N . THR A 1 196 ? -10.697 -3.513 21.283 1.00 84.38 196 THR A N 1
ATOM 1516 C CA . THR A 1 196 ? -11.863 -4.327 20.905 1.00 84.38 196 THR A CA 1
ATOM 1517 C C . THR A 1 196 ? -12.055 -4.302 19.396 1.00 84.38 196 THR A C 1
ATOM 1519 O O . THR A 1 196 ? -12.151 -5.353 18.760 1.00 84.38 196 THR A O 1
ATOM 1522 N N . ARG A 1 197 ? -11.990 -3.114 18.789 1.00 82.69 197 ARG A N 1
ATOM 1523 C CA . ARG A 1 197 ? -12.101 -2.958 17.339 1.00 82.69 197 ARG A CA 1
ATOM 1524 C C . ARG A 1 197 ? -10.993 -3.668 16.567 1.00 82.69 197 ARG A C 1
ATOM 1526 O O . ARG A 1 197 ? -11.243 -4.156 15.467 1.00 82.69 197 ARG A O 1
ATOM 1533 N N . ILE A 1 198 ? -9.778 -3.772 17.113 1.00 83.31 198 ILE A N 1
ATOM 1534 C CA . ILE A 1 198 ? -8.699 -4.564 16.491 1.00 83.31 198 ILE A CA 1
ATOM 1535 C C . ILE A 1 198 ? 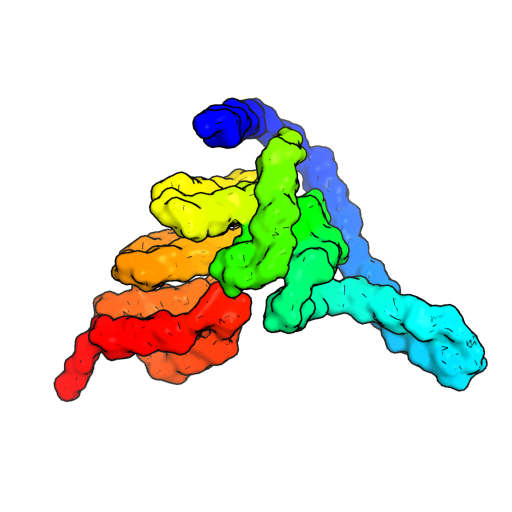-9.098 -6.044 16.397 1.00 83.31 198 ILE A C 1
ATOM 1537 O O . ILE A 1 198 ? -8.855 -6.678 15.366 1.00 83.31 198 ILE A O 1
ATOM 1541 N N . LEU A 1 199 ? -9.723 -6.592 17.442 1.00 87.19 199 LEU A N 1
ATOM 1542 C CA . LEU A 1 199 ? -10.194 -7.980 17.470 1.00 87.19 199 LEU A CA 1
ATOM 1543 C C . LEU A 1 199 ? -11.395 -8.186 16.533 1.00 87.19 199 LEU A C 1
ATOM 1545 O O . LEU A 1 199 ? -11.393 -9.122 15.736 1.00 87.19 199 LEU A O 1
ATOM 1549 N N . GLU A 1 200 ? -12.354 -7.260 16.509 1.00 88.06 200 GLU A N 1
ATOM 1550 C CA . GLU A 1 200 ? -13.484 -7.305 15.566 1.00 88.06 200 GLU A CA 1
ATOM 1551 C C . GLU A 1 200 ? -13.016 -7.255 14.103 1.00 88.06 200 GLU A C 1
ATOM 1553 O O . GLU A 1 200 ? -13.438 -8.053 13.260 1.00 88.06 200 GLU A O 1
ATOM 1558 N N . LEU A 1 201 ? -12.082 -6.348 13.793 1.00 84.06 201 LEU A N 1
ATOM 1559 C CA . LEU A 1 201 ? -11.472 -6.247 12.468 1.00 84.06 201 LEU A CA 1
ATOM 1560 C C . LEU A 1 201 ? -10.702 -7.512 12.097 1.00 84.06 201 LEU A C 1
ATOM 1562 O O . LEU A 1 201 ? -10.575 -7.804 10.911 1.00 84.06 201 LEU A O 1
ATOM 1566 N N . ARG A 1 202 ? -10.165 -8.249 13.073 1.00 85.44 202 ARG A N 1
ATOM 1567 C CA . ARG A 1 202 ? -9.448 -9.508 12.850 1.00 85.44 202 ARG A CA 1
ATOM 1568 C C . ARG A 1 202 ? -10.390 -10.655 12.500 1.00 85.44 202 ARG A C 1
ATOM 1570 O O . ARG A 1 202 ? -10.029 -11.474 11.646 1.00 85.44 202 ARG A O 1
ATOM 1577 N N . ASP A 1 203 ? -11.543 -10.700 13.150 1.00 84.44 203 ASP A N 1
ATOM 1578 C CA . ASP A 1 203 ? -12.550 -11.745 12.966 1.00 84.44 203 ASP A CA 1
ATOM 1579 C C . ASP A 1 203 ? -13.414 -11.513 11.720 1.00 84.44 203 ASP A C 1
ATOM 1581 O O . ASP A 1 203 ? -14.086 -12.428 11.238 1.00 84.44 203 ASP A O 1
ATOM 1585 N N . HIS A 1 204 ? -13.333 -10.321 11.121 1.00 80.06 204 HIS A N 1
ATOM 1586 C CA . HIS A 1 204 ? -13.990 -10.044 9.854 1.00 80.06 204 HIS A CA 1
ATOM 1587 C C . HIS A 1 204 ? -13.529 -11.033 8.755 1.00 80.06 204 HIS A C 1
ATOM 1589 O O . HIS A 1 204 ? -12.326 -11.156 8.499 1.00 80.06 204 HIS A O 1
ATOM 1595 N N . PRO A 1 205 ? -14.447 -11.681 8.005 1.00 71.94 205 PRO A N 1
ATOM 1596 C CA . PRO A 1 205 ? -14.107 -12.728 7.029 1.00 71.94 205 PRO A CA 1
ATOM 1597 C C . PRO A 1 205 ? -13.129 -12.297 5.930 1.00 71.94 205 PRO A C 1
ATOM 1599 O O . PRO A 1 205 ? -12.501 -13.128 5.277 1.00 71.94 205 PRO A O 1
ATOM 1602 N N . ARG A 1 206 ? -13.028 -10.985 5.693 1.00 70.81 206 ARG A N 1
ATOM 1603 C CA . ARG A 1 206 ? -12.175 -10.382 4.658 1.00 70.81 206 ARG A CA 1
ATOM 1604 C C . ARG A 1 206 ? -10.950 -9.656 5.206 1.00 70.81 206 ARG A C 1
ATOM 1606 O O . ARG A 1 206 ? -10.268 -8.970 4.448 1.00 70.81 206 ARG A O 1
ATOM 1613 N N . ALA A 1 207 ? -10.674 -9.788 6.499 1.00 75.06 207 ALA A N 1
ATOM 1614 C CA . ALA A 1 207 ? -9.479 -9.233 7.106 1.00 75.06 207 ALA A CA 1
ATOM 1615 C C . ALA A 1 207 ? -8.232 -9.883 6.503 1.00 75.06 207 ALA A C 1
ATOM 1617 O O . ALA A 1 207 ? -8.040 -11.102 6.573 1.00 75.06 207 ALA A O 1
ATOM 1618 N N . ALA A 1 208 ? -7.359 -9.074 5.913 1.00 76.25 208 ALA A N 1
ATOM 1619 C CA . ALA A 1 208 ? -6.093 -9.588 5.428 1.00 76.25 208 ALA A CA 1
ATOM 1620 C C . ALA A 1 208 ? -5.187 -9.963 6.607 1.00 76.25 208 ALA A C 1
ATOM 1622 O O . ALA A 1 208 ? -5.072 -9.223 7.582 1.00 76.25 208 ALA A O 1
ATOM 1623 N N . ARG A 1 209 ? -4.491 -11.097 6.490 1.00 78.94 209 ARG A N 1
ATOM 1624 C CA . ARG A 1 209 ? -3.426 -11.467 7.425 1.00 78.94 209 ARG A CA 1
ATOM 1625 C C . ARG A 1 209 ? -2.113 -10.861 6.956 1.00 78.94 209 ARG A C 1
ATOM 1627 O O . ARG A 1 209 ? -1.655 -11.134 5.847 1.00 78.94 209 ARG A O 1
ATOM 1634 N N . SER A 1 210 ? -1.496 -10.069 7.815 1.00 74.44 210 SER A N 1
ATOM 1635 C CA . SER A 1 210 ? -0.130 -9.601 7.657 1.00 74.44 210 SER A CA 1
ATOM 1636 C C . SER A 1 210 ? 0.631 -9.681 8.981 1.00 74.44 210 SER A C 1
ATOM 1638 O O . SER A 1 210 ? 0.029 -9.884 10.042 1.00 74.44 210 SER A O 1
ATOM 1640 N N . PRO A 1 211 ? 1.963 -9.539 8.951 1.00 74.38 211 PRO A N 1
ATOM 1641 C CA . PRO A 1 211 ? 2.746 -9.465 10.177 1.00 74.38 211 PRO A CA 1
ATOM 1642 C C . PRO A 1 211 ? 2.304 -8.319 11.096 1.00 74.38 211 PRO A C 1
ATOM 1644 O O . PRO A 1 211 ? 2.177 -8.528 12.297 1.00 74.38 211 PRO A O 1
ATOM 1647 N N . LEU A 1 212 ? 1.971 -7.150 10.532 1.00 73.69 212 LEU A N 1
ATOM 1648 C CA . LEU A 1 212 ? 1.476 -6.001 11.296 1.00 73.69 212 LEU A CA 1
ATOM 1649 C C . LEU A 1 212 ? 0.109 -6.287 11.931 1.00 73.69 212 LEU A C 1
ATOM 1651 O O . LEU A 1 212 ? -0.064 -6.051 13.121 1.00 73.69 212 LEU A O 1
ATOM 1655 N N . THR A 1 213 ? -0.848 -6.850 11.186 1.00 79.62 213 THR A N 1
ATOM 1656 C CA . THR A 1 213 ? -2.159 -7.195 11.769 1.00 79.62 213 THR A CA 1
ATOM 1657 C C . THR A 1 213 ? -2.023 -8.255 12.862 1.00 79.62 213 THR A C 1
ATOM 1659 O O . THR A 1 213 ? -2.754 -8.236 13.843 1.00 79.62 213 THR A O 1
ATOM 1662 N N . SER A 1 214 ? -1.081 -9.191 12.700 1.00 81.75 214 SER A N 1
ATOM 1663 C CA . SER A 1 214 ? -0.817 -10.231 13.700 1.00 81.75 214 SER A CA 1
ATOM 1664 C C . SER A 1 214 ? -0.211 -9.633 14.970 1.00 81.75 214 SER A C 1
ATOM 1666 O O . SER A 1 214 ? -0.663 -9.976 16.056 1.00 81.75 214 SER A O 1
ATOM 1668 N N . LEU A 1 215 ? 0.732 -8.688 14.837 1.00 79.38 215 LEU A N 1
ATOM 1669 C CA . LEU A 1 215 ? 1.280 -7.933 15.967 1.00 79.38 215 LEU A CA 1
ATOM 1670 C C . LEU A 1 215 ? 0.177 -7.203 16.737 1.00 79.38 215 LEU A C 1
ATOM 1672 O O . LEU A 1 215 ? 0.078 -7.355 17.949 1.00 79.38 215 LEU A O 1
ATOM 1676 N N . LEU A 1 216 ? -0.655 -6.432 16.031 1.00 77.69 216 LEU A N 1
ATOM 1677 C CA . LEU A 1 216 ? -1.714 -5.625 16.641 1.00 77.69 216 LEU A CA 1
ATOM 1678 C C . LEU A 1 216 ? -2.736 -6.491 17.387 1.00 77.69 216 LEU A C 1
ATOM 1680 O O . LEU A 1 216 ? -3.154 -6.145 18.487 1.00 77.69 216 LEU A O 1
ATOM 1684 N N . VAL A 1 217 ? -3.082 -7.655 16.837 1.00 85.75 217 VAL A N 1
ATOM 1685 C CA . VAL A 1 217 ? -3.967 -8.621 17.504 1.00 85.75 217 VAL A CA 1
ATOM 1686 C C . VAL A 1 217 ? -3.308 -9.240 18.732 1.00 85.75 217 VAL A C 1
ATOM 1688 O O . VAL A 1 217 ? -3.952 -9.360 19.767 1.00 85.75 217 VAL A O 1
ATOM 1691 N N . SER A 1 218 ? -2.032 -9.624 18.646 1.00 82.00 218 SER A N 1
ATOM 1692 C CA . SER A 1 218 ? -1.278 -10.138 19.795 1.00 82.00 218 SER A CA 1
ATOM 1693 C C . SER A 1 218 ? -1.186 -9.109 20.925 1.00 82.00 218 SER A C 1
ATOM 1695 O O . SER A 1 218 ? -1.332 -9.470 22.089 1.00 82.00 218 SER A O 1
ATOM 1697 N N . VAL A 1 219 ? -0.998 -7.832 20.583 1.00 77.81 219 VAL A N 1
ATOM 1698 C CA . VAL A 1 219 ? -1.044 -6.710 21.529 1.00 77.81 219 VAL A CA 1
ATOM 1699 C C . VAL A 1 219 ? -2.427 -6.592 22.174 1.00 77.81 219 VAL A C 1
ATOM 1701 O O . VAL A 1 219 ? -2.521 -6.573 23.399 1.00 77.81 219 VAL A O 1
ATOM 1704 N N . ALA A 1 220 ? -3.494 -6.575 21.371 1.00 82.25 220 ALA A N 1
ATOM 1705 C CA . ALA A 1 220 ? -4.863 -6.442 21.868 1.00 82.25 220 ALA A CA 1
ATOM 1706 C C . ALA A 1 220 ? -5.267 -7.599 22.797 1.00 82.25 220 ALA A C 1
ATOM 1708 O O . ALA A 1 220 ? -5.826 -7.362 23.863 1.00 82.25 220 ALA A O 1
ATOM 1709 N N . ARG A 1 221 ? -4.918 -8.842 22.441 1.00 84.12 221 ARG A N 1
ATOM 1710 C CA . ARG A 1 221 ? -5.171 -10.035 23.268 1.00 84.12 221 ARG A CA 1
ATOM 1711 C C . ARG A 1 221 ? -4.441 -9.992 24.604 1.00 84.12 221 ARG A C 1
ATOM 1713 O O . ARG A 1 221 ? -5.039 -10.272 25.637 1.00 84.12 221 ARG A O 1
ATOM 1720 N N . ARG A 1 222 ? -3.166 -9.589 24.602 1.00 79.75 222 ARG A N 1
ATOM 1721 C CA . ARG A 1 222 ? -2.392 -9.448 25.842 1.00 79.75 222 ARG A CA 1
ATOM 1722 C C . ARG A 1 222 ? -2.983 -8.387 26.764 1.00 79.75 222 ARG A C 1
ATOM 1724 O O . ARG A 1 222 ? -3.092 -8.614 27.962 1.00 79.75 222 ARG A O 1
ATOM 1731 N N . ALA A 1 223 ? -3.374 -7.244 26.211 1.00 75.69 223 ALA A N 1
ATOM 1732 C CA . ALA A 1 223 ? -4.034 -6.190 26.974 1.00 75.69 223 ALA A CA 1
ATOM 1733 C C . ALA A 1 223 ? -5.423 -6.619 27.493 1.00 75.69 223 ALA A C 1
ATOM 1735 O O . ALA A 1 223 ? -5.853 -6.151 28.542 1.00 75.69 223 ALA A O 1
ATOM 1736 N N . ALA A 1 224 ? -6.087 -7.564 26.819 1.00 80.81 224 ALA A N 1
ATOM 1737 C CA . ALA A 1 224 ? -7.300 -8.226 27.304 1.00 80.81 224 ALA A CA 1
ATOM 1738 C C . ALA A 1 224 ? -7.040 -9.335 28.352 1.00 80.81 224 ALA A C 1
ATOM 1740 O O . ALA A 1 224 ? -7.991 -9.953 28.826 1.00 80.81 224 ALA A O 1
ATOM 1741 N N . GLY A 1 225 ? -5.780 -9.586 28.736 1.00 79.88 225 GLY A N 1
ATOM 1742 C CA . GLY A 1 225 ? -5.402 -10.562 29.764 1.00 79.88 225 GLY A CA 1
ATOM 1743 C C . GLY A 1 225 ? -5.099 -11.974 29.251 1.00 79.88 225 GLY A C 1
ATOM 1744 O O . GLY A 1 225 ? -4.927 -12.881 30.061 1.00 79.88 225 GLY A O 1
ATOM 1745 N N . GLU A 1 226 ? -5.015 -12.187 27.933 1.00 83.31 226 GLU A N 1
ATOM 1746 C CA . GLU A 1 226 ? -4.592 -13.477 27.373 1.00 83.31 226 GLU A CA 1
ATOM 1747 C C . GLU A 1 226 ? -3.069 -13.672 27.472 1.00 83.31 226 GLU A C 1
ATOM 1749 O O . GLU A 1 226 ? -2.281 -12.743 27.258 1.00 83.31 226 GLU A O 1
ATOM 1754 N N . GLU A 1 227 ? -2.631 -14.911 27.715 1.00 78.69 227 GLU A N 1
ATOM 1755 C CA . GLU A 1 227 ? -1.212 -15.269 27.666 1.00 78.69 227 GLU A CA 1
ATOM 1756 C C . GLU A 1 227 ? -0.689 -15.231 26.223 1.00 78.69 227 GLU A C 1
ATOM 1758 O O . GLU A 1 227 ? -0.943 -16.117 25.404 1.00 78.69 227 GLU A O 1
ATOM 1763 N N . VAL A 1 228 ? 0.087 -14.191 25.910 1.00 76.19 228 VAL A N 1
ATOM 1764 C CA . VAL A 1 228 ? 0.774 -14.042 24.623 1.00 76.19 228 VAL A CA 1
ATOM 1765 C C . VAL A 1 228 ? 2.288 -14.059 24.854 1.00 76.19 228 VAL A C 1
ATOM 1767 O O . VAL A 1 228 ? 2.802 -13.142 25.504 1.00 76.19 228 VAL A O 1
ATOM 1770 N N . PRO A 1 229 ? 3.029 -15.042 24.302 1.00 77.81 229 PRO A N 1
ATOM 1771 C CA . PRO A 1 229 ? 4.472 -15.147 24.501 1.00 77.81 229 PRO A CA 1
ATOM 1772 C C . PRO A 1 229 ? 5.222 -13.879 24.067 1.00 77.81 229 PRO A C 1
ATOM 1774 O O . PRO A 1 229 ? 5.061 -13.410 22.939 1.00 77.81 229 PRO A O 1
ATOM 1777 N N . ASP A 1 230 ? 6.119 -13.372 24.918 1.00 74.19 230 ASP A N 1
ATOM 1778 C CA . ASP A 1 230 ? 6.965 -12.195 24.641 1.00 74.19 230 ASP A CA 1
ATOM 1779 C C . ASP A 1 230 ? 7.741 -12.309 23.320 1.00 74.19 230 ASP A C 1
ATOM 1781 O O . ASP A 1 230 ? 7.909 -11.330 22.590 1.00 74.19 230 ASP A O 1
ATOM 1785 N N . LEU A 1 231 ? 8.199 -13.519 22.989 1.00 68.38 231 LEU A N 1
ATOM 1786 C CA . LEU A 1 231 ? 8.911 -13.794 21.744 1.00 68.38 231 LEU A CA 1
ATOM 1787 C C . LEU A 1 231 ? 8.034 -13.512 20.515 1.00 68.38 231 LEU A C 1
ATOM 1789 O O . LEU A 1 231 ? 8.522 -12.953 19.535 1.00 68.38 231 LEU A O 1
ATOM 1793 N N . ALA A 1 232 ? 6.740 -13.842 20.573 1.00 64.19 232 ALA A N 1
ATOM 1794 C CA . ALA A 1 232 ? 5.808 -13.605 19.474 1.00 64.19 232 ALA A CA 1
ATOM 1795 C C . ALA A 1 232 ? 5.614 -12.102 19.221 1.00 64.19 232 ALA A C 1
ATOM 1797 O O . ALA A 1 232 ? 5.595 -11.673 18.069 1.00 64.19 232 ALA A O 1
ATOM 1798 N N . LEU A 1 233 ? 5.564 -11.293 20.285 1.00 65.88 233 LEU A N 1
ATOM 1799 C CA . LEU A 1 233 ? 5.478 -9.833 20.189 1.00 65.88 233 LEU A CA 1
ATOM 1800 C C . LEU A 1 233 ? 6.761 -9.218 19.620 1.00 65.88 233 LEU A C 1
ATOM 1802 O O . LEU A 1 233 ? 6.684 -8.380 18.726 1.00 65.88 233 LEU A O 1
ATOM 1806 N N . ARG A 1 234 ? 7.944 -9.672 20.059 1.00 67.12 234 ARG A N 1
ATOM 1807 C CA . ARG A 1 234 ? 9.236 -9.178 19.537 1.00 67.12 234 ARG A CA 1
ATOM 1808 C C . ARG A 1 234 ? 9.467 -9.547 18.070 1.00 67.12 234 ARG A C 1
ATOM 1810 O O . ARG A 1 234 ? 9.960 -8.725 17.301 1.00 67.12 234 ARG A O 1
ATOM 1817 N N . VAL A 1 235 ? 9.091 -10.758 17.662 1.00 62.03 235 VAL A N 1
ATOM 1818 C CA . VAL A 1 235 ? 9.172 -11.177 16.253 1.00 62.03 235 VAL A CA 1
ATOM 1819 C C . VAL A 1 235 ? 8.186 -10.372 15.409 1.00 62.03 235 VAL A C 1
ATOM 1821 O O . VAL A 1 235 ? 8.553 -9.843 14.362 1.00 62.03 235 VAL A O 1
ATOM 1824 N N . ALA A 1 236 ? 6.946 -10.213 15.871 1.00 59.88 236 ALA A N 1
ATOM 1825 C CA . ALA A 1 236 ? 5.939 -9.468 15.128 1.00 59.88 236 ALA A CA 1
ATOM 1826 C C . ALA A 1 236 ? 6.293 -7.966 15.018 1.00 59.88 236 ALA A C 1
ATOM 1828 O O . ALA A 1 236 ? 6.083 -7.370 13.962 1.00 59.88 236 ALA A O 1
ATOM 1829 N N . ALA A 1 237 ? 6.945 -7.393 16.036 1.00 62.50 237 ALA A N 1
ATOM 1830 C CA . ALA A 1 237 ? 7.514 -6.045 16.039 1.00 62.50 237 ALA A CA 1
ATOM 1831 C C . ALA A 1 237 ? 8.554 -5.821 14.937 1.00 62.50 237 ALA A C 1
ATOM 1833 O O . ALA A 1 237 ? 8.444 -4.878 14.153 1.00 62.50 237 ALA A O 1
ATOM 1834 N N . GLN A 1 238 ? 9.539 -6.719 14.842 1.00 60.97 238 GLN A N 1
ATOM 1835 C CA . GLN A 1 238 ? 10.600 -6.632 13.835 1.00 60.97 238 GLN A CA 1
ATOM 1836 C C . GLN A 1 238 ? 10.056 -6.709 12.405 1.00 60.97 238 GLN A C 1
ATOM 1838 O O . GLN A 1 238 ? 10.604 -6.084 11.497 1.00 60.97 238 GLN A O 1
ATOM 1843 N N . VAL A 1 239 ? 8.961 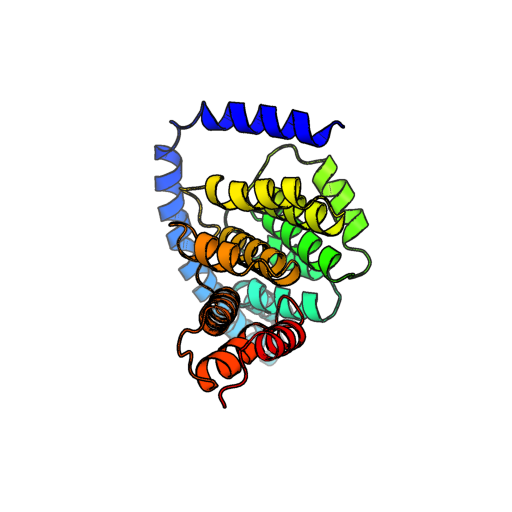-7.442 12.189 1.00 52.81 239 VAL A N 1
ATOM 1844 C CA . VAL A 1 239 ? 8.374 -7.624 10.854 1.00 52.81 239 VAL A CA 1
ATOM 1845 C C . VAL A 1 239 ? 7.362 -6.509 10.499 1.00 52.81 239 VAL A C 1
ATOM 1847 O O . VAL A 1 239 ? 7.112 -6.254 9.318 1.00 52.81 239 VAL A O 1
ATOM 1850 N N . ALA A 1 240 ? 6.809 -5.798 11.488 1.00 55.25 240 ALA A N 1
ATOM 1851 C CA . ALA A 1 240 ? 5.769 -4.769 11.331 1.00 55.25 240 ALA A CA 1
ATOM 1852 C C . ALA A 1 240 ? 6.274 -3.346 10.997 1.00 55.25 240 ALA A C 1
ATOM 1854 O O . ALA A 1 240 ? 5.468 -2.457 10.711 1.00 55.25 240 ALA A O 1
ATOM 1855 N N . ALA A 1 241 ? 7.592 -3.135 10.947 1.00 48.53 241 ALA A N 1
ATOM 1856 C CA . ALA A 1 241 ? 8.241 -1.834 10.752 1.00 48.53 241 ALA A CA 1
ATOM 1857 C C . ALA A 1 241 ? 7.852 -0.985 9.508 1.00 48.53 241 ALA A C 1
ATOM 1859 O O . ALA A 1 241 ? 8.081 0.224 9.545 1.00 48.53 241 ALA A O 1
ATOM 1860 N N . PRO A 1 242 ? 7.288 -1.496 8.387 1.00 49.06 242 PRO A N 1
ATOM 1861 C CA . PRO A 1 242 ? 7.178 -0.653 7.202 1.00 49.06 242 PRO A CA 1
ATOM 1862 C C . PRO A 1 242 ? 5.991 0.323 7.159 1.00 49.06 242 PRO A C 1
ATOM 1864 O O . PRO A 1 242 ? 5.873 0.964 6.119 1.00 49.06 242 PRO A O 1
ATOM 1867 N N . LEU A 1 243 ? 5.123 0.482 8.174 1.00 43.03 243 LEU A N 1
ATOM 1868 C CA . LEU A 1 243 ? 3.955 1.399 8.098 1.00 43.03 243 LEU A CA 1
ATOM 1869 C C . LEU A 1 243 ? 3.711 2.340 9.294 1.00 43.03 243 LEU A C 1
ATOM 1871 O O . LEU A 1 243 ? 2.867 3.224 9.168 1.00 43.03 243 LEU A O 1
ATOM 1875 N N . GLY A 1 244 ? 4.464 2.234 10.385 1.00 46.88 244 GLY A N 1
ATOM 1876 C CA . GLY A 1 244 ? 4.354 3.123 11.545 1.00 46.88 244 GLY A CA 1
ATOM 1877 C C . GLY A 1 244 ? 5.396 2.773 12.602 1.00 46.88 244 GLY A C 1
ATOM 1878 O O . GLY A 1 244 ? 6.083 1.760 12.452 1.00 46.88 244 GLY A O 1
ATOM 1879 N N . ASP A 1 245 ? 5.503 3.602 13.644 1.00 52.88 245 ASP A N 1
ATOM 1880 C CA . ASP A 1 245 ? 6.336 3.350 14.827 1.00 52.88 245 ASP A CA 1
ATOM 1881 C C . ASP A 1 245 ? 5.813 2.114 15.574 1.00 52.88 245 ASP A C 1
ATOM 1883 O O . ASP A 1 245 ? 5.112 2.197 16.581 1.00 52.88 245 ASP A O 1
ATOM 1887 N N . ALA A 1 246 ? 6.134 0.927 15.053 1.00 49.97 246 ALA A N 1
ATOM 1888 C CA . ALA A 1 246 ? 5.857 -0.350 15.703 1.00 49.97 246 ALA A CA 1
ATOM 1889 C C . ALA A 1 246 ? 6.391 -0.338 17.145 1.00 49.97 246 ALA A C 1
ATOM 1891 O O . ALA A 1 246 ? 5.760 -0.898 18.034 1.00 49.97 246 ALA A O 1
ATOM 1892 N N . GLN A 1 247 ? 7.494 0.384 17.370 1.00 51.56 247 GLN A N 1
ATOM 1893 C CA . GLN A 1 247 ? 8.089 0.665 18.673 1.00 51.56 247 GLN A CA 1
ATOM 1894 C C . GLN A 1 247 ? 7.106 1.355 19.639 1.00 51.56 247 GLN A C 1
ATOM 1896 O O . GLN A 1 247 ? 6.859 0.828 20.718 1.00 51.56 247 GLN A O 1
ATOM 1901 N N . ALA A 1 248 ? 6.472 2.459 19.227 1.00 56.50 248 ALA A N 1
ATOM 1902 C CA . ALA A 1 248 ? 5.524 3.203 20.062 1.00 56.50 248 ALA A CA 1
ATOM 1903 C C . ALA A 1 248 ? 4.257 2.389 20.375 1.00 56.50 248 ALA A C 1
ATOM 1905 O O . ALA A 1 248 ? 3.688 2.497 21.457 1.00 56.50 248 ALA A O 1
ATOM 1906 N N . LEU A 1 249 ? 3.821 1.533 19.443 1.00 52.97 249 LEU A N 1
ATOM 1907 C CA . LEU A 1 249 ? 2.693 0.621 19.659 1.00 52.97 249 LEU A CA 1
ATOM 1908 C C . LEU A 1 249 ? 3.019 -0.487 20.671 1.00 52.97 249 LEU A C 1
ATOM 1910 O O . LEU A 1 249 ? 2.151 -0.879 21.447 1.00 52.97 249 LEU A O 1
ATOM 1914 N N . ILE A 1 250 ? 4.260 -0.979 20.688 1.00 54.00 250 ILE A N 1
ATOM 1915 C CA . ILE A 1 250 ? 4.731 -1.974 21.665 1.00 54.00 250 ILE A CA 1
ATOM 1916 C C . ILE A 1 250 ? 4.915 -1.343 23.040 1.00 54.00 250 ILE A C 1
ATOM 1918 O O . ILE A 1 250 ? 4.528 -1.953 24.032 1.00 54.00 250 ILE A O 1
ATOM 1922 N N . GLU A 1 251 ? 5.471 -0.134 23.107 1.00 57.78 251 GLU A N 1
ATOM 1923 C CA . GLU A 1 251 ? 5.611 0.613 24.361 1.00 57.78 251 GLU A CA 1
ATOM 1924 C C . GLU A 1 251 ? 4.236 0.837 24.997 1.00 57.78 251 GLU A C 1
ATOM 1926 O O . GLU A 1 251 ? 4.007 0.429 26.135 1.00 57.78 251 GLU A O 1
ATOM 1931 N N . ARG A 1 252 ? 3.260 1.306 24.217 1.00 55.34 252 ARG A N 1
ATOM 1932 C CA . ARG A 1 252 ? 1.880 1.500 24.684 1.00 55.34 252 ARG A CA 1
ATOM 1933 C C . ARG A 1 252 ? 1.192 0.189 25.082 1.00 55.34 252 ARG A C 1
ATOM 1935 O O . ARG A 1 252 ? 0.462 0.146 26.065 1.00 55.34 252 ARG A O 1
ATOM 1942 N N . ALA A 1 253 ? 1.465 -0.910 24.376 1.00 52.00 253 ALA A N 1
ATOM 1943 C CA . ALA A 1 253 ? 0.998 -2.246 24.760 1.00 52.00 253 ALA A CA 1
ATOM 1944 C C . ALA A 1 253 ? 1.606 -2.733 26.084 1.00 52.00 253 ALA A C 1
ATOM 1946 O O . ALA A 1 253 ? 0.933 -3.393 26.872 1.00 52.00 253 ALA A O 1
ATOM 1947 N N . SER A 1 254 ? 2.882 -2.422 26.321 1.00 52.00 254 SER A N 1
ATOM 1948 C CA . SER A 1 254 ? 3.592 -2.784 27.548 1.00 52.00 254 SER A CA 1
ATOM 1949 C C . SER A 1 254 ? 3.153 -1.951 28.755 1.00 52.00 254 SER A C 1
ATOM 1951 O O . SER A 1 254 ? 3.184 -2.451 29.875 1.00 52.00 254 SER A O 1
ATOM 1953 N N . GLU A 1 255 ? 2.682 -0.724 28.523 1.00 59.69 255 GLU A N 1
ATOM 1954 C CA . GLU A 1 255 ? 2.060 0.134 29.538 1.00 59.69 255 GLU A CA 1
ATOM 1955 C C . GLU A 1 255 ? 0.641 -0.325 29.907 1.00 59.69 255 GLU A C 1
ATOM 1957 O O . GLU A 1 255 ? 0.232 -0.187 31.058 1.00 59.69 255 GLU A O 1
ATOM 1962 N N . LEU A 1 256 ? -0.100 -0.883 28.942 1.00 45.81 256 LEU A N 1
ATOM 1963 C CA . LEU A 1 256 ? -1.475 -1.369 29.117 1.00 45.81 256 LEU A CA 1
ATOM 1964 C C . LEU A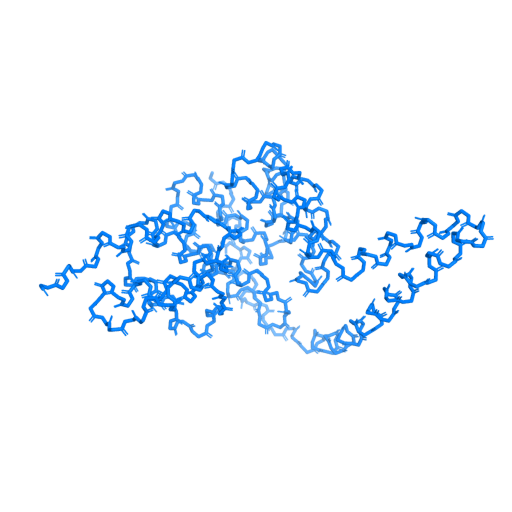 1 256 ? -1.562 -2.807 29.649 1.00 45.81 256 LEU A C 1
ATOM 1966 O O . LEU A 1 256 ? -2.632 -3.232 30.083 1.00 45.81 256 LEU A O 1
ATOM 1970 N N . ALA A 1 257 ? -0.467 -3.569 29.622 1.00 48.66 257 ALA A N 1
ATOM 1971 C CA . ALA A 1 257 ? -0.433 -4.894 30.225 1.00 48.66 257 ALA A CA 1
ATOM 1972 C C . ALA A 1 257 ? -0.472 -4.762 31.761 1.00 48.66 257 ALA A C 1
ATOM 1974 O O . ALA A 1 257 ? 0.368 -4.049 32.322 1.00 48.66 257 ALA A O 1
ATOM 1975 N N . PRO A 1 258 ? -1.389 -5.450 32.472 1.00 43.88 258 PRO A N 1
ATOM 1976 C CA . PRO A 1 258 ? -1.308 -5.517 33.923 1.00 43.88 258 PRO A CA 1
ATOM 1977 C C . PRO A 1 258 ? 0.064 -6.085 34.284 1.00 43.88 258 PRO A C 1
ATOM 1979 O O . PRO A 1 258 ? 0.451 -7.151 33.800 1.00 43.88 258 PRO A O 1
ATOM 1982 N N . ARG A 1 259 ? 0.834 -5.344 35.089 1.00 41.72 259 ARG A N 1
ATOM 1983 C CA . ARG A 1 259 ? 2.090 -5.857 35.637 1.00 41.72 259 ARG A CA 1
ATOM 1984 C C . ARG A 1 259 ? 1.725 -7.092 36.447 1.00 41.72 259 ARG A C 1
ATOM 1986 O O . ARG A 1 259 ? 1.051 -6.960 37.467 1.00 41.72 259 ARG A O 1
ATOM 1993 N N . SER A 1 260 ? 2.111 -8.269 35.961 1.00 39.34 260 SER A N 1
ATOM 1994 C CA . SER A 1 260 ? 2.025 -9.478 36.770 1.00 39.34 260 SER A CA 1
ATOM 1995 C C . SER A 1 260 ? 2.745 -9.205 38.098 1.00 39.34 260 SER A C 1
ATOM 1997 O O . SER A 1 260 ? 3.833 -8.619 38.057 1.00 39.34 260 SER A O 1
ATOM 1999 N N . PRO A 1 261 ? 2.125 -9.533 39.243 1.00 42.53 261 PRO A N 1
ATOM 2000 C CA . PRO A 1 261 ? 2.768 -9.414 40.545 1.00 42.53 261 PRO A CA 1
ATOM 2001 C C . PRO A 1 261 ? 4.027 -10.284 40.643 1.00 42.53 261 PRO A C 1
ATOM 2003 O O . PRO A 1 261 ? 4.078 -11.340 39.968 1.00 42.53 261 PRO A O 1
#

pLDDT: mean 75.68, std 14.11, range [39.34, 94.69]

Secondary structure (DSSP, 8-state):
-HHHHHHHHHHHHHHH-TT--HHHHHHHHHHHHHHHHHHHHHHHHHHHHHHHHHTT-TTHHHHHHHHHHHHHHHHHHHHHHHTT-HHHHHHHHHH-HHHHGGGHHHHHHHHHHHHHHTT-TTSHHHHHHHHHT-SS--HHHHHHHHHHHHHTT-HHHHHHHHHHHTTS-SSS--HHHHHHHHHHHHHHHHHTT-HHHHHHHHHSTTPPP-HHHHHHHHHHHHHTT----HHHHHHHHHHHTTSS-HHHHHHHHHHHS----

Radius of gyration: 20.66 Å; chains: 1; bounding box: 58×36×66 Å